Protein AF-A0A2D4MWW0-F1 (afdb_monomer_lite)

Secondary structure (DSSP, 8-state):
---EEEE--EETTTTEEPPPEEEE--S-----------GGGGT-SS--HHHHHHHHHHHHHHHHHSTTPPPEETTEE-S--HHHHHHHHHHTT-B-TTSPBPPPEEEEEETTEEEEEEE-SSS-EEEEEETTEE-TT--HHHHHHHHHHHHHHHHHHHHH-TTSPPPPHHHHHTTEEEEEEE--SS-----

pLDDT: mean 95.28, std 5.07, range [57.22, 98.75]

Organism: NCBI:txid129469

Radius of gyration: 22.31 Å; chains: 1; bounding box: 52×34×71 Å

Structure (mmCIF, N/CA/C/O backbone):
data_AF-A0A2D4MWW0-F1
#
_entry.id   AF-A0A2D4MWW0-F1
#
loop_
_atom_site.group_PDB
_atom_site.id
_atom_site.type_symbol
_atom_site.label_atom_id
_atom_site.label_alt_id
_atom_site.label_comp_id
_atom_site.label_asym_id
_atom_site.label_entity_id
_atom_site.label_seq_id
_atom_site.pdbx_PDB_ins_code
_atom_site.Cartn_x
_atom_site.Cartn_y
_atom_site.Cartn_z
_atom_site.occupancy
_atom_site.B_iso_or_equiv
_atom_site.auth_seq_id
_atom_site.auth_comp_id
_atom_site.auth_asym_id
_atom_site.auth_atom_id
_atom_site.pdbx_PDB_model_num
ATOM 1 N N . GLU A 1 1 ? 0.738 8.470 -35.376 1.00 57.22 1 GLU A N 1
ATOM 2 C CA . GLU A 1 1 ? 1.285 7.873 -34.140 1.00 57.22 1 GLU A CA 1
ATOM 3 C C . GLU A 1 1 ? 2.667 7.316 -34.413 1.00 57.22 1 GLU A C 1
ATOM 5 O O . GLU A 1 1 ? 2.901 6.780 -35.494 1.00 57.22 1 GLU A O 1
ATOM 10 N N . TYR A 1 2 ? 3.601 7.503 -33.486 1.00 69.38 2 TYR A N 1
ATOM 11 C CA . TYR A 1 2 ? 4.973 7.046 -33.660 1.00 69.38 2 TYR A CA 1
ATOM 12 C C . TYR A 1 2 ? 5.006 5.526 -33.466 1.00 69.38 2 TYR A C 1
ATOM 14 O O . TYR A 1 2 ? 5.065 5.052 -32.341 1.00 69.38 2 TYR A O 1
ATOM 22 N N . LYS A 1 3 ? 4.955 4.769 -34.571 1.00 88.06 3 LYS A N 1
ATOM 23 C CA . LYS A 1 3 ? 5.068 3.297 -34.622 1.00 88.06 3 LYS A CA 1
ATOM 24 C C . LYS A 1 3 ? 6.477 2.813 -34.263 1.00 88.06 3 LYS A C 1
ATOM 26 O O . LYS A 1 3 ? 7.134 2.141 -35.049 1.00 88.06 3 LYS A O 1
ATOM 31 N N . HIS A 1 4 ? 6.994 3.230 -33.115 1.00 94.94 4 HIS A N 1
ATOM 32 C CA . HIS A 1 4 ? 8.360 2.959 -32.705 1.00 94.94 4 HIS A CA 1
ATOM 33 C C . HIS A 1 4 ? 8.405 2.452 -31.268 1.00 94.94 4 HIS A C 1
ATOM 35 O O . HIS A 1 4 ? 7.747 2.982 -30.382 1.00 94.94 4 HIS A O 1
ATOM 41 N N . SER A 1 5 ? 9.245 1.450 -31.035 1.00 96.12 5 SER A N 1
ATOM 42 C CA . SER A 1 5 ? 9.650 1.002 -29.708 1.00 96.12 5 SER A CA 1
ATOM 43 C C . SER A 1 5 ? 11.007 1.597 -29.353 1.00 96.12 5 SER A C 1
ATOM 45 O O . SER A 1 5 ? 11.871 1.772 -30.217 1.00 96.12 5 SER A O 1
ATOM 47 N N . PHE A 1 6 ? 11.199 1.875 -28.068 1.00 97.44 6 PHE A N 1
ATOM 48 C CA . PHE A 1 6 ? 12.449 2.361 -27.501 1.00 97.44 6 PHE A CA 1
ATOM 49 C C . PHE A 1 6 ? 13.005 1.343 -26.506 1.00 97.44 6 PHE A C 1
ATOM 51 O O . PHE A 1 6 ? 12.282 0.822 -25.656 1.00 97.44 6 PHE A O 1
ATOM 58 N N . LYS A 1 7 ? 14.311 1.079 -26.578 1.00 97.94 7 LYS A N 1
ATOM 59 C CA . LYS A 1 7 ? 15.027 0.282 -25.581 1.00 97.94 7 LYS A CA 1
ATOM 60 C C . LYS A 1 7 ? 16.403 0.868 -25.310 1.00 97.94 7 LYS A C 1
ATOM 62 O O . LYS A 1 7 ? 17.205 1.012 -26.228 1.00 97.94 7 LYS A O 1
ATOM 67 N N . GLN A 1 8 ? 16.706 1.094 -24.040 1.00 98.19 8 GLN A N 1
ATOM 68 C CA . GLN A 1 8 ? 18.023 1.520 -23.583 1.00 98.19 8 GLN A CA 1
ATOM 69 C C . GLN A 1 8 ? 18.378 0.791 -22.285 1.00 98.19 8 GLN A C 1
ATOM 71 O O . GLN A 1 8 ? 17.502 0.462 -21.486 1.00 98.19 8 GLN A O 1
ATOM 76 N N . THR A 1 9 ? 19.664 0.498 -22.108 1.00 98.31 9 THR A N 1
ATOM 77 C CA . THR A 1 9 ? 20.197 -0.206 -20.936 1.00 98.31 9 THR A CA 1
ATOM 78 C C . THR A 1 9 ? 21.219 0.671 -20.225 1.00 98.31 9 THR A C 1
ATOM 80 O O . THR A 1 9 ? 22.142 1.176 -20.870 1.00 98.31 9 THR A O 1
ATOM 83 N N . TRP A 1 10 ? 21.090 0.772 -18.900 1.00 98.38 10 TRP A N 1
ATOM 84 C CA . TRP A 1 10 ? 22.053 1.413 -18.003 1.00 98.38 10 TRP A CA 1
ATOM 85 C C . TRP A 1 10 ? 22.797 0.372 -17.169 1.00 98.38 10 TRP A C 1
ATOM 87 O O . TRP A 1 10 ? 22.251 -0.677 -16.826 1.00 98.38 10 TRP A O 1
ATOM 97 N N . MET A 1 11 ? 24.055 0.664 -16.845 1.00 98.00 11 MET A N 1
ATOM 98 C CA . MET A 1 11 ? 24.967 -0.225 -16.123 1.00 98.00 11 MET A CA 1
ATOM 99 C C . MET A 1 11 ? 25.797 0.573 -15.110 1.00 98.00 11 MET A C 1
ATOM 101 O O . MET A 1 11 ? 25.892 1.798 -15.199 1.00 98.00 11 MET A O 1
ATOM 105 N N . ASN A 1 12 ? 26.418 -0.130 -14.158 1.00 96.75 12 ASN A N 1
ATOM 106 C CA . ASN A 1 12 ? 27.307 0.436 -13.135 1.00 96.75 12 ASN A CA 1
ATOM 107 C C . ASN A 1 12 ? 26.667 1.612 -12.385 1.00 96.75 12 ASN A C 1
ATOM 109 O O . ASN A 1 12 ? 27.142 2.740 -12.471 1.00 96.75 12 ASN A O 1
ATOM 113 N N . ASN A 1 13 ? 25.551 1.347 -11.698 1.00 97.31 13 ASN A N 1
ATOM 114 C CA . ASN A 1 13 ? 24.822 2.348 -10.909 1.00 97.31 13 ASN A CA 1
ATOM 115 C C . ASN A 1 13 ? 24.479 3.611 -11.731 1.00 97.31 13 ASN A C 1
ATOM 117 O O . ASN A 1 13 ? 24.638 4.732 -11.261 1.00 97.31 13 ASN A O 1
ATOM 121 N N . MET A 1 14 ? 24.022 3.409 -12.975 1.00 96.88 14 MET A N 1
ATOM 122 C CA . MET A 1 14 ? 23.634 4.461 -13.927 1.00 96.88 14 MET A CA 1
ATOM 123 C C . MET A 1 14 ? 24.792 5.311 -14.489 1.00 96.88 14 MET A C 1
ATOM 125 O O . MET A 1 14 ? 24.540 6.250 -15.236 1.00 96.88 14 MET A O 1
ATOM 129 N N . MET A 1 15 ? 26.055 4.965 -14.205 1.00 97.31 15 MET A N 1
ATOM 130 C CA . MET A 1 15 ? 27.225 5.688 -14.731 1.00 97.31 15 MET A CA 1
ATOM 131 C C . MET A 1 15 ? 27.533 5.375 -16.199 1.00 97.31 15 MET A C 1
ATOM 133 O O . MET A 1 15 ? 28.229 6.139 -16.861 1.00 97.31 15 MET A O 1
ATOM 137 N N . LYS A 1 16 ? 27.061 4.233 -16.712 1.00 97.12 16 LYS A N 1
ATOM 138 C CA . LYS A 1 16 ? 27.233 3.843 -18.115 1.00 97.12 16 LYS A CA 1
ATOM 139 C C . LYS A 1 16 ? 25.876 3.625 -18.760 1.00 97.12 16 LYS A C 1
ATOM 141 O O . LYS A 1 16 ? 24.991 3.021 -18.155 1.00 97.12 16 LYS A O 1
ATOM 146 N N . THR A 1 17 ? 25.744 4.068 -20.002 1.00 97.56 17 THR A N 1
ATOM 147 C CA . THR A 1 17 ? 24.554 3.852 -20.822 1.00 97.56 17 THR A CA 1
ATOM 148 C C . THR A 1 17 ? 24.940 3.261 -22.171 1.00 97.56 17 THR A C 1
ATOM 150 O O . THR A 1 17 ? 26.055 3.456 -22.650 1.00 97.56 17 THR A O 1
ATOM 153 N N . SER A 1 18 ? 24.018 2.507 -22.754 1.00 97.00 18 SER A N 1
ATOM 154 C CA . SER A 1 18 ? 24.092 2.055 -24.144 1.00 97.00 18 SER A CA 1
ATOM 155 C C . SER A 1 18 ? 23.404 3.058 -25.064 1.00 97.00 18 SER A C 1
ATOM 157 O O . SER A 1 18 ? 22.559 3.840 -24.617 1.00 97.00 18 SER A O 1
ATOM 159 N N . ASP A 1 19 ? 23.718 3.003 -26.355 1.00 97.81 19 ASP A N 1
ATOM 160 C CA . ASP A 1 19 ? 22.976 3.774 -27.347 1.00 97.81 19 ASP A CA 1
ATOM 161 C C . ASP A 1 19 ? 21.503 3.331 -27.386 1.00 97.81 19 ASP A C 1
ATOM 163 O O . ASP A 1 19 ? 21.208 2.127 -27.302 1.00 97.81 19 ASP A O 1
ATOM 167 N N . PRO A 1 20 ? 20.558 4.280 -27.505 1.00 97.06 20 PRO A N 1
ATOM 168 C CA . PRO A 1 20 ? 19.143 3.963 -27.576 1.00 97.06 20 PRO A CA 1
ATOM 169 C C . PRO A 1 20 ? 18.835 3.162 -28.845 1.00 97.06 20 PRO A C 1
ATOM 171 O O . PRO A 1 20 ? 19.201 3.538 -29.958 1.00 97.06 20 PRO A O 1
ATOM 174 N N . LYS A 1 21 ? 18.115 2.052 -28.686 1.00 96.62 21 LYS A N 1
ATOM 175 C CA . LYS A 1 21 ? 17.632 1.228 -29.797 1.00 96.62 21 LYS A CA 1
ATOM 176 C C . LYS A 1 21 ? 16.195 1.614 -30.103 1.00 96.62 21 LYS A C 1
ATOM 178 O O . LYS A 1 21 ? 15.296 1.277 -29.335 1.00 96.62 21 LYS A O 1
ATOM 183 N N . ILE A 1 22 ? 16.001 2.290 -31.228 1.00 97.06 22 ILE A N 1
ATOM 184 C CA . ILE A 1 22 ? 14.685 2.656 -31.752 1.00 97.06 22 ILE A CA 1
ATOM 185 C C . ILE A 1 22 ? 14.361 1.716 -32.915 1.00 97.06 22 ILE A C 1
ATOM 187 O O . ILE A 1 22 ? 15.183 1.535 -33.812 1.00 97.06 22 ILE A O 1
ATOM 191 N N . LYS A 1 23 ? 13.192 1.074 -32.886 1.00 96.06 23 LYS A N 1
ATOM 192 C CA . LYS A 1 23 ? 12.749 0.135 -33.932 1.00 96.06 23 LYS A CA 1
ATOM 193 C C . LYS A 1 23 ? 11.287 0.351 -34.265 1.00 96.06 23 LYS A C 1
ATOM 195 O O . LYS A 1 23 ? 10.530 0.695 -33.366 1.00 96.06 23 LYS A O 1
ATOM 200 N N . HIS A 1 24 ? 10.888 0.064 -35.502 1.00 96.25 24 HIS A N 1
ATOM 201 C CA . HIS A 1 24 ? 9.471 -0.008 -35.868 1.00 96.25 24 HIS A CA 1
ATOM 202 C C . HIS A 1 24 ? 8.725 -0.990 -34.954 1.00 96.25 24 HIS A C 1
ATOM 204 O O . HIS A 1 24 ? 9.256 -2.055 -34.629 1.00 96.25 24 HIS A O 1
ATOM 210 N N . PHE A 1 25 ? 7.525 -0.623 -34.521 1.00 96.00 25 PHE A N 1
ATOM 211 C CA . PHE A 1 25 ? 6.682 -1.421 -33.637 1.00 96.00 25 PHE A CA 1
ATOM 212 C C . PHE A 1 25 ? 5.215 -1.274 -34.033 1.00 96.00 25 PHE A C 1
ATOM 214 O O . PHE A 1 25 ? 4.715 -0.163 -34.200 1.00 96.00 25 PHE A O 1
ATOM 221 N N . GLU A 1 26 ? 4.543 -2.413 -34.171 1.00 92.00 26 GLU A N 1
ATOM 222 C CA . GLU A 1 26 ? 3.106 -2.512 -34.405 1.00 92.00 26 GLU A CA 1
ATOM 223 C C . GLU A 1 26 ? 2.540 -3.461 -33.349 1.00 92.00 26 GLU A C 1
ATOM 225 O O . GLU A 1 26 ? 2.858 -4.650 -33.335 1.00 92.00 26 GLU A O 1
ATOM 230 N N . GLY A 1 27 ? 1.772 -2.910 -32.416 1.00 92.69 27 GLY A N 1
ATOM 231 C CA . GLY A 1 27 ? 1.226 -3.609 -31.259 1.00 92.69 27 GLY A CA 1
ATOM 232 C C . GLY A 1 27 ? 0.696 -2.613 -30.233 1.00 92.69 27 GLY A C 1
ATOM 233 O O . GLY A 1 27 ? 0.730 -1.406 -30.471 1.00 92.69 27 GLY A O 1
ATOM 234 N N . ASP A 1 28 ? 0.221 -3.124 -29.101 1.00 94.50 28 ASP A N 1
ATOM 235 C CA . ASP A 1 28 ? -0.273 -2.287 -28.008 1.00 94.50 28 ASP A CA 1
ATOM 236 C C . ASP A 1 28 ? 0.879 -1.576 -27.284 1.00 94.50 28 ASP A C 1
ATOM 238 O O . ASP A 1 28 ? 1.947 -2.158 -27.060 1.00 94.50 28 ASP A O 1
ATOM 242 N N . ASP A 1 29 ? 0.643 -0.330 -26.873 1.00 95.12 29 ASP A N 1
ATOM 243 C CA . ASP A 1 29 ? 1.610 0.465 -26.119 1.00 95.12 29 ASP A CA 1
ATOM 244 C C . ASP A 1 29 ? 1.929 -0.177 -24.763 1.00 95.12 29 ASP A C 1
ATOM 246 O O . ASP A 1 29 ? 1.044 -0.577 -24.000 1.00 95.12 29 ASP A O 1
ATOM 250 N N . TYR A 1 30 ? 3.215 -0.231 -24.415 1.00 96.12 30 TYR A N 1
ATOM 251 C CA . TYR A 1 30 ? 3.655 -0.723 -23.116 1.00 96.12 30 TYR A CA 1
ATOM 252 C C . TYR A 1 30 ? 4.955 -0.063 -22.659 1.00 96.12 30 TYR A C 1
ATOM 254 O O . TYR A 1 30 ? 5.760 0.432 -23.443 1.00 96.12 30 TYR A O 1
ATOM 262 N N . THR A 1 31 ? 5.191 -0.121 -21.350 1.00 97.62 31 THR A N 1
ATOM 263 C CA . THR A 1 31 ? 6.495 0.160 -20.745 1.00 97.62 31 THR A CA 1
ATOM 264 C C . THR A 1 31 ? 6.942 -1.069 -19.971 1.00 97.62 31 THR A C 1
ATOM 266 O O . THR A 1 31 ? 6.192 -1.605 -19.158 1.00 97.62 31 THR A O 1
ATOM 269 N N . CYS A 1 32 ? 8.174 -1.519 -20.204 1.00 97.69 32 CYS A N 1
ATOM 270 C CA . CYS A 1 32 ? 8.772 -2.620 -19.457 1.00 97.69 32 CYS A CA 1
ATOM 271 C C . CYS A 1 32 ? 10.101 -2.172 -18.852 1.00 97.69 32 CYS A C 1
ATOM 273 O O . CYS A 1 32 ? 11.016 -1.771 -19.570 1.00 97.69 32 CYS A O 1
ATOM 275 N N . VAL A 1 33 ? 10.211 -2.283 -17.529 1.00 98.19 33 VAL A N 1
ATOM 276 C CA . VAL A 1 33 ? 11.447 -2.015 -16.793 1.00 98.19 33 VAL A CA 1
ATOM 277 C C . VAL A 1 33 ? 11.994 -3.340 -16.282 1.00 98.19 33 VAL A C 1
ATOM 279 O O . VAL A 1 33 ? 11.325 -4.058 -15.546 1.00 98.19 33 VAL A O 1
ATOM 282 N N . THR A 1 34 ? 13.224 -3.664 -16.673 1.00 98.06 34 THR A N 1
ATOM 283 C CA . THR A 1 34 ? 13.981 -4.803 -16.140 1.00 98.06 34 THR A CA 1
ATOM 284 C C . THR A 1 34 ? 15.250 -4.267 -15.504 1.00 98.06 34 THR A C 1
ATOM 286 O O . THR A 1 34 ? 15.997 -3.533 -16.148 1.00 98.06 34 THR A O 1
ATOM 289 N N . PHE A 1 35 ? 15.505 -4.637 -14.255 1.00 98.00 35 PHE A N 1
ATOM 290 C CA . PHE A 1 35 ? 16.711 -4.239 -13.541 1.00 98.00 35 PHE A CA 1
ATOM 291 C C . PHE A 1 35 ? 17.273 -5.419 -12.752 1.00 98.00 35 PHE A C 1
ATOM 293 O O . PHE A 1 35 ? 16.552 -6.351 -12.398 1.00 98.00 35 PHE A O 1
ATOM 300 N N . GLN A 1 36 ? 18.573 -5.361 -12.479 1.00 97.94 36 GLN A N 1
ATOM 301 C CA . GLN A 1 36 ? 19.257 -6.276 -11.575 1.00 97.94 36 GLN A CA 1
ATOM 302 C C . GLN A 1 36 ? 19.792 -5.434 -10.414 1.00 97.94 36 GLN A C 1
ATOM 304 O O . GLN A 1 36 ? 20.615 -4.548 -10.658 1.00 97.94 36 GLN A O 1
ATOM 309 N N . PRO A 1 37 ? 19.290 -5.619 -9.180 1.00 97.44 37 PRO A N 1
ATOM 310 C CA . PRO A 1 37 ? 19.759 -4.838 -8.046 1.00 97.44 37 PRO A CA 1
ATOM 311 C C . PRO A 1 37 ? 21.235 -5.138 -7.777 1.00 97.44 37 PRO A C 1
ATOM 313 O O . PRO A 1 37 ? 21.662 -6.291 -7.801 1.00 97.44 37 PRO A O 1
ATOM 316 N N . ASP A 1 38 ? 22.009 -4.097 -7.480 1.00 97.75 38 ASP A N 1
ATOM 317 C CA . ASP A 1 38 ? 23.393 -4.240 -7.035 1.00 97.75 38 ASP A CA 1
ATOM 318 C C . ASP A 1 38 ? 23.411 -4.711 -5.574 1.00 97.75 38 ASP A C 1
ATOM 320 O O . ASP A 1 38 ? 23.465 -3.914 -4.635 1.00 97.75 38 ASP A O 1
ATOM 324 N N . LEU A 1 39 ? 23.305 -6.029 -5.386 1.00 97.75 39 LEU A N 1
ATOM 325 C CA . LEU A 1 39 ? 23.189 -6.659 -4.068 1.00 97.75 39 LEU A CA 1
ATOM 326 C C . LEU A 1 39 ? 24.393 -6.371 -3.162 1.00 97.75 39 LEU A C 1
ATOM 328 O O . LEU A 1 39 ? 24.242 -6.320 -1.940 1.00 97.75 39 LEU A O 1
ATOM 332 N N . THR A 1 40 ? 25.562 -6.083 -3.742 1.00 97.94 40 THR A N 1
ATOM 333 C CA . THR A 1 40 ? 26.769 -5.748 -2.975 1.00 97.94 40 THR A CA 1
ATOM 334 C C . THR A 1 40 ? 26.599 -4.455 -2.175 1.00 97.94 40 THR A C 1
ATOM 336 O O . THR A 1 40 ? 27.048 -4.379 -1.031 1.00 97.94 40 THR A O 1
ATOM 339 N N . LYS A 1 41 ? 25.860 -3.465 -2.705 1.00 97.81 41 LYS A N 1
ATOM 340 C CA . LYS A 1 41 ? 25.529 -2.216 -1.986 1.00 97.81 41 LYS A CA 1
ATOM 341 C C . LYS A 1 41 ? 24.647 -2.461 -0.767 1.00 97.81 41 LYS A C 1
ATOM 343 O O . LYS A 1 41 ? 24.721 -1.710 0.201 1.00 97.81 41 LYS A O 1
ATOM 348 N N . PHE A 1 42 ? 23.846 -3.521 -0.808 1.00 97.81 42 PHE A N 1
ATOM 349 C CA . PHE A 1 42 ? 22.960 -3.930 0.277 1.00 97.81 42 PHE A CA 1
ATOM 350 C C . PHE A 1 42 ? 23.581 -4.996 1.184 1.00 97.81 42 PHE A C 1
ATOM 352 O O . PHE A 1 42 ? 22.932 -5.426 2.131 1.00 97.81 42 PHE A O 1
ATOM 359 N N . LYS A 1 43 ? 24.838 -5.399 0.929 1.00 98.06 43 LYS A N 1
ATOM 360 C CA . LYS A 1 43 ? 25.531 -6.481 1.647 1.00 98.06 43 LYS A CA 1
ATOM 361 C C . LYS A 1 43 ? 24.751 -7.805 1.589 1.00 98.06 43 LYS A C 1
ATOM 363 O O . LYS A 1 43 ? 24.674 -8.532 2.575 1.00 98.06 43 LYS A O 1
ATOM 368 N N . MET A 1 44 ? 24.160 -8.095 0.431 1.00 97.75 44 MET A N 1
ATOM 369 C CA . MET A 1 44 ? 23.371 -9.298 0.162 1.00 97.75 44 MET A CA 1
ATOM 370 C C . MET A 1 44 ? 24.043 -10.146 -0.920 1.00 97.75 44 MET A C 1
ATOM 372 O O . MET A 1 44 ? 24.671 -9.619 -1.836 1.00 97.75 44 MET A O 1
ATOM 376 N N . GLU A 1 45 ? 23.855 -11.462 -0.852 1.00 97.12 45 GLU A N 1
ATOM 377 C CA . GLU A 1 45 ? 24.326 -12.395 -1.889 1.00 97.12 45 GLU A CA 1
ATOM 378 C C . GLU A 1 45 ? 23.224 -12.756 -2.892 1.00 97.12 45 GLU A C 1
ATOM 380 O O . GLU A 1 45 ? 23.487 -13.023 -4.062 1.00 97.12 45 GLU A O 1
ATOM 385 N N . LYS A 1 46 ? 21.970 -12.767 -2.434 1.00 97.75 46 LYS A N 1
ATOM 386 C CA . LYS A 1 46 ? 20.790 -13.136 -3.220 1.00 97.75 46 LYS A CA 1
ATOM 387 C C . LYS A 1 46 ? 19.548 -12.435 -2.688 1.00 97.75 46 LYS A C 1
ATOM 389 O O . LYS A 1 46 ? 19.538 -11.944 -1.563 1.00 97.75 46 LYS A O 1
ATOM 394 N N . LEU A 1 47 ? 18.482 -12.448 -3.481 1.00 97.88 47 LEU A N 1
ATOM 395 C CA . LEU A 1 47 ? 17.146 -12.109 -3.001 1.00 97.88 47 LEU A CA 1
ATOM 396 C C . LEU A 1 47 ? 16.604 -13.297 -2.200 1.00 97.88 47 LEU A C 1
ATOM 398 O O . LEU A 1 47 ? 16.185 -14.304 -2.772 1.00 97.88 47 LEU A O 1
ATOM 402 N N . ASP A 1 48 ? 16.697 -13.211 -0.877 1.00 97.69 48 ASP A N 1
ATOM 403 C CA . ASP A 1 48 ? 16.188 -14.234 0.032 1.00 97.69 48 ASP A CA 1
ATOM 404 C C . ASP A 1 48 ? 14.651 -14.236 0.130 1.00 97.69 48 ASP A C 1
ATOM 406 O O . ASP A 1 48 ? 13.937 -13.473 -0.527 1.00 97.69 48 ASP A O 1
ATOM 410 N N . LYS A 1 49 ? 14.124 -15.146 0.952 1.00 98.00 49 LYS A N 1
ATOM 411 C CA . LYS A 1 49 ? 12.683 -15.331 1.123 1.00 98.00 49 LYS A CA 1
ATOM 412 C C . LYS A 1 49 ? 11.993 -14.077 1.670 1.00 98.00 49 LYS A C 1
ATOM 414 O O . LYS A 1 49 ? 10.857 -13.817 1.278 1.00 98.00 49 LYS A O 1
ATOM 419 N N . ASP A 1 50 ? 12.652 -13.311 2.532 1.00 97.25 50 ASP A N 1
ATOM 420 C CA . ASP A 1 50 ? 12.031 -12.197 3.246 1.00 97.25 50 ASP A CA 1
ATOM 421 C C . ASP A 1 50 ? 11.858 -10.990 2.323 1.00 97.25 50 ASP A C 1
ATOM 423 O O . ASP A 1 50 ? 10.760 -10.428 2.234 1.00 97.25 50 ASP A O 1
ATOM 427 N N . ILE A 1 51 ? 12.890 -10.641 1.545 1.00 97.44 51 ILE A N 1
ATOM 428 C CA . ILE A 1 51 ? 12.770 -9.557 0.561 1.00 97.44 51 ILE A CA 1
ATOM 429 C C . ILE A 1 51 ? 11.791 -9.920 -0.560 1.00 97.44 51 ILE A C 1
ATOM 431 O O . ILE A 1 51 ? 10.982 -9.085 -0.976 1.00 97.44 51 ILE A O 1
ATOM 435 N N . VAL A 1 52 ? 11.794 -11.180 -1.009 1.00 97.94 52 VAL A N 1
ATOM 436 C CA . VAL A 1 52 ? 10.840 -11.663 -2.016 1.00 97.94 52 VAL A CA 1
ATOM 437 C C . VAL A 1 52 ? 9.414 -11.626 -1.470 1.00 97.94 52 VAL A C 1
ATOM 439 O O . VAL A 1 52 ? 8.502 -11.220 -2.193 1.00 97.94 52 VAL A O 1
ATOM 442 N N . ALA A 1 53 ? 9.197 -11.980 -0.200 1.00 97.75 53 ALA A N 1
ATOM 443 C CA . ALA A 1 53 ? 7.891 -11.875 0.444 1.00 97.75 53 ALA A CA 1
ATOM 444 C C . ALA A 1 53 ? 7.420 -10.416 0.538 1.00 97.75 53 ALA A C 1
ATOM 446 O O . ALA A 1 53 ? 6.254 -10.129 0.259 1.00 97.75 53 ALA A O 1
ATOM 447 N N . LEU A 1 54 ? 8.322 -9.482 0.856 1.00 96.81 54 LEU A N 1
ATOM 448 C CA . LEU A 1 54 ? 8.010 -8.054 0.914 1.00 96.81 54 LEU A CA 1
ATOM 449 C C . LEU A 1 54 ? 7.621 -7.494 -0.464 1.00 96.81 54 LEU A C 1
ATOM 451 O O . LEU A 1 54 ? 6.602 -6.811 -0.584 1.00 96.81 54 LEU A O 1
ATOM 455 N N . MET A 1 55 ? 8.386 -7.821 -1.511 1.00 97.75 55 MET A N 1
ATOM 456 C CA . MET A 1 55 ? 8.078 -7.441 -2.897 1.00 97.75 55 MET A CA 1
ATOM 457 C C . MET A 1 55 ? 6.777 -8.085 -3.390 1.00 97.75 55 MET A C 1
ATOM 459 O O . MET A 1 55 ? 5.964 -7.430 -4.041 1.00 97.75 55 MET A O 1
ATOM 463 N N . THR A 1 56 ? 6.545 -9.350 -3.029 1.00 97.94 56 THR A N 1
ATOM 464 C CA . THR A 1 56 ? 5.306 -10.074 -3.341 1.00 97.94 56 THR A CA 1
ATOM 465 C C . THR A 1 56 ? 4.110 -9.381 -2.707 1.00 97.94 56 THR A C 1
ATOM 467 O O . THR A 1 56 ? 3.165 -9.043 -3.414 1.00 97.94 56 THR A O 1
ATOM 470 N N . ARG A 1 57 ? 4.163 -9.090 -1.399 1.00 97.31 57 ARG A N 1
ATOM 471 C CA . ARG A 1 57 ? 3.116 -8.324 -0.709 1.00 97.31 57 ARG A CA 1
ATOM 472 C C . ARG A 1 57 ? 2.892 -6.980 -1.394 1.00 97.31 57 ARG A C 1
ATOM 474 O O . ARG A 1 57 ? 1.753 -6.617 -1.647 1.00 97.31 57 ARG A O 1
ATOM 481 N N . ARG A 1 58 ? 3.961 -6.285 -1.792 1.00 97.75 58 ARG A N 1
ATOM 482 C CA . ARG A 1 58 ? 3.841 -4.998 -2.484 1.00 97.75 58 ARG A CA 1
ATOM 483 C C . ARG A 1 58 ? 3.101 -5.093 -3.826 1.00 97.75 58 ARG A C 1
ATOM 485 O O . ARG A 1 58 ? 2.385 -4.161 -4.182 1.00 97.75 58 ARG A O 1
ATOM 492 N N . ALA A 1 59 ? 3.213 -6.206 -4.550 1.00 97.94 59 ALA A N 1
ATOM 493 C CA . ALA A 1 59 ? 2.402 -6.445 -5.745 1.00 97.94 59 ALA A CA 1
ATOM 494 C C . ALA A 1 59 ? 0.905 -6.614 -5.405 1.00 97.94 59 ALA A C 1
ATOM 496 O O . ALA A 1 59 ? 0.052 -6.088 -6.120 1.00 97.94 59 ALA A O 1
ATOM 497 N N . TYR A 1 60 ? 0.580 -7.283 -4.292 1.00 98.06 60 TYR A N 1
ATOM 498 C CA . TYR A 1 60 ? -0.795 -7.362 -3.778 1.00 98.06 60 TYR A CA 1
ATOM 499 C C . TYR A 1 60 ? -1.327 -5.996 -3.334 1.00 98.06 60 TYR A C 1
ATOM 501 O O . TYR A 1 60 ? -2.476 -5.678 -3.634 1.00 98.06 60 TYR A O 1
ATOM 509 N N . ASP A 1 61 ? -0.493 -5.172 -2.693 1.00 97.69 61 ASP A N 1
ATOM 510 C CA . ASP A 1 61 ? -0.848 -3.800 -2.324 1.00 97.69 61 ASP A CA 1
ATOM 511 C C . ASP A 1 61 ? -1.291 -3.001 -3.560 1.00 97.69 61 ASP A C 1
ATOM 513 O O . ASP A 1 61 ? -2.324 -2.340 -3.531 1.00 97.69 61 ASP A O 1
ATOM 517 N N . LEU A 1 62 ? -0.543 -3.088 -4.670 1.00 97.38 62 LEU A N 1
ATOM 518 C CA . LEU A 1 62 ? -0.910 -2.425 -5.928 1.00 97.38 62 LEU A CA 1
ATOM 519 C C . LEU A 1 62 ? -2.212 -2.983 -6.513 1.00 97.38 62 LEU A C 1
ATOM 521 O O . LEU A 1 62 ? -3.039 -2.216 -6.994 1.00 97.38 62 LEU A O 1
ATOM 525 N N . ALA A 1 63 ? -2.431 -4.297 -6.429 1.00 97.38 63 ALA A N 1
ATOM 526 C CA . ALA A 1 63 ? -3.669 -4.920 -6.898 1.00 97.38 63 ALA A CA 1
ATOM 527 C C . ALA A 1 63 ? -4.908 -4.462 -6.102 1.00 97.38 63 ALA A C 1
ATOM 529 O O . ALA A 1 63 ? -6.012 -4.426 -6.644 1.00 97.38 63 ALA A O 1
ATOM 530 N N . GLY A 1 64 ? -4.730 -4.124 -4.821 1.00 96.50 64 GLY A N 1
ATOM 531 C CA . GLY A 1 64 ? -5.786 -3.600 -3.955 1.00 96.50 64 GLY A CA 1
ATOM 532 C C . GLY A 1 64 ? -5.987 -2.089 -4.069 1.00 96.50 64 GLY A C 1
ATOM 533 O O . GLY A 1 64 ? -7.127 -1.626 -4.082 1.00 96.50 64 GLY A O 1
ATOM 534 N N . ALA A 1 65 ? -4.897 -1.323 -4.144 1.00 95.44 65 ALA A N 1
ATOM 535 C CA . ALA A 1 65 ? -4.926 0.138 -4.110 1.00 95.44 65 ALA A CA 1
ATOM 536 C C . ALA A 1 65 ? -5.228 0.772 -5.479 1.00 95.44 65 ALA A C 1
ATOM 538 O O . ALA A 1 65 ? -5.897 1.806 -5.545 1.00 95.44 65 ALA A O 1
ATOM 539 N N . CYS A 1 66 ? -4.775 0.162 -6.581 1.00 94.62 66 CYS A N 1
ATOM 540 C CA . CYS A 1 66 ? -4.983 0.692 -7.927 1.00 94.62 66 CYS A CA 1
ATOM 541 C C . CYS A 1 66 ? -6.329 0.228 -8.507 1.00 94.62 66 CYS A C 1
ATOM 543 O O . CYS A 1 66 ? -6.497 -0.920 -8.923 1.00 94.62 66 CYS A O 1
ATOM 545 N N . LYS A 1 67 ? -7.299 1.142 -8.592 1.00 89.44 67 LYS A N 1
ATOM 546 C CA . LYS A 1 67 ? -8.619 0.853 -9.167 1.00 89.44 67 LYS A CA 1
ATOM 547 C C . LYS A 1 67 ? -8.505 0.517 -10.662 1.00 89.44 67 LYS A C 1
ATOM 549 O O . LYS A 1 67 ? -7.901 1.260 -11.425 1.00 89.44 67 LYS A O 1
ATOM 554 N N . GLY A 1 68 ? -9.108 -0.599 -11.078 1.00 88.69 68 GLY A N 1
ATOM 555 C CA . GLY A 1 68 ? -9.171 -1.018 -12.487 1.00 88.69 68 GLY A CA 1
ATOM 556 C C . GLY A 1 68 ? -7.902 -1.679 -13.043 1.00 88.69 68 GLY A C 1
ATOM 557 O O . GLY A 1 68 ? -7.896 -2.081 -14.205 1.00 88.69 68 GLY A O 1
ATOM 558 N N . VAL A 1 69 ? -6.849 -1.848 -12.237 1.00 93.94 69 VAL A N 1
ATOM 559 C CA . VAL A 1 69 ? -5.576 -2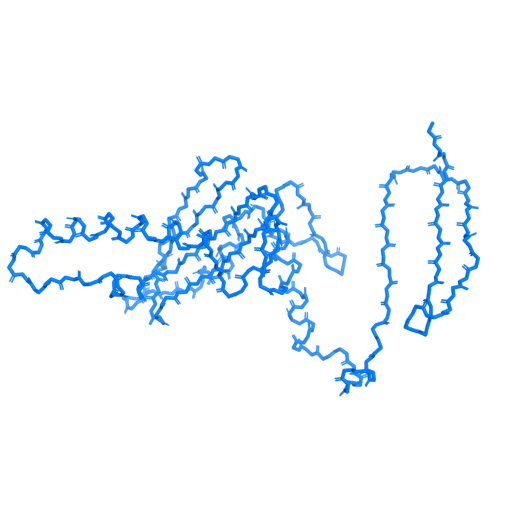.431 -12.685 1.00 93.94 69 VAL A CA 1
ATOM 560 C C . VAL A 1 69 ? -5.519 -3.923 -12.358 1.00 93.94 69 VAL A C 1
ATOM 562 O O . VAL A 1 69 ? -5.704 -4.338 -11.217 1.00 93.94 69 VAL A O 1
ATOM 565 N N . LYS A 1 70 ? -5.230 -4.755 -13.365 1.00 95.38 70 LYS A N 1
ATOM 566 C CA . LYS A 1 70 ? -4.981 -6.194 -13.182 1.00 95.38 70 LYS A CA 1
ATOM 567 C C . LYS A 1 70 ? -3.491 -6.418 -12.953 1.00 95.38 70 LYS A C 1
ATOM 569 O O . LYS A 1 70 ? -2.691 -6.171 -13.849 1.00 95.38 70 LYS A O 1
ATOM 574 N N . VAL A 1 71 ? -3.126 -6.930 -11.781 1.00 97.06 71 VAL A N 1
ATOM 575 C CA . VAL A 1 71 ? -1.726 -7.215 -11.443 1.00 97.06 71 VAL A CA 1
ATOM 576 C C . VAL A 1 71 ? -1.413 -8.696 -11.642 1.00 97.06 71 VAL A C 1
ATOM 578 O O . VAL A 1 71 ? -2.170 -9.578 -11.224 1.00 97.06 71 VAL A O 1
ATOM 581 N N . MET A 1 72 ? -0.270 -8.964 -12.271 1.00 97.69 72 MET A N 1
ATOM 582 C CA . MET A 1 72 ? 0.302 -10.296 -12.431 1.00 97.69 72 MET A CA 1
ATOM 583 C C . MET A 1 72 ? 1.654 -10.375 -11.729 1.00 97.69 72 MET A C 1
ATOM 585 O O . MET A 1 72 ? 2.472 -9.467 -11.848 1.00 97.69 72 MET A O 1
ATOM 589 N N . LEU A 1 73 ? 1.905 -11.491 -11.050 1.00 97.62 73 LEU A N 1
ATOM 590 C CA . LEU A 1 73 ? 3.189 -11.809 -10.440 1.00 97.62 73 LEU A CA 1
ATOM 591 C C . LEU A 1 73 ? 3.657 -13.168 -10.962 1.00 97.62 73 LEU A C 1
ATOM 593 O O . LEU A 1 73 ? 2.944 -14.162 -10.829 1.00 97.62 73 LEU A O 1
ATOM 597 N N . ASN A 1 74 ? 4.841 -13.211 -11.579 1.00 96.56 74 ASN A N 1
ATOM 598 C CA . ASN A 1 74 ? 5.431 -14.428 -12.157 1.00 96.56 74 ASN A CA 1
ATOM 599 C C . ASN A 1 74 ? 4.454 -15.202 -13.066 1.00 96.56 74 ASN A C 1
ATOM 601 O O . ASN A 1 74 ? 4.291 -16.415 -12.946 1.00 96.56 74 ASN A O 1
ATOM 605 N N . GLY A 1 75 ? 3.747 -14.476 -13.939 1.00 96.12 75 GLY A N 1
ATOM 606 C CA . GLY A 1 75 ? 2.783 -15.047 -14.886 1.00 96.12 75 GLY A CA 1
ATOM 607 C C . GLY A 1 75 ? 1.408 -15.388 -14.299 1.00 96.12 75 GLY A C 1
ATOM 608 O O . GLY A 1 75 ? 0.507 -15.745 -15.052 1.00 96.12 75 GLY A O 1
ATOM 609 N N . LYS A 1 76 ? 1.199 -15.251 -12.983 1.00 97.75 76 LYS A N 1
ATOM 610 C CA . LYS A 1 76 ? -0.083 -15.543 -12.325 1.00 97.75 76 LYS A CA 1
ATOM 611 C C . LYS A 1 76 ? -0.810 -14.257 -11.951 1.00 97.75 76 LYS A C 1
ATOM 613 O O . LYS A 1 76 ? -0.233 -13.373 -11.320 1.00 97.75 76 LYS A O 1
ATOM 618 N N . LYS A 1 77 ? -2.091 -14.156 -12.312 1.00 97.19 77 LYS A N 1
ATOM 619 C CA . LYS A 1 77 ? -2.955 -13.046 -11.888 1.00 97.19 77 LYS A CA 1
ATOM 620 C C . LYS A 1 77 ? -3.180 -13.114 -10.375 1.00 97.19 77 LYS A C 1
ATOM 622 O O . LYS A 1 77 ? -3.532 -14.172 -9.856 1.00 97.19 77 LYS A O 1
ATOM 627 N N . LEU A 1 78 ? -3.020 -11.986 -9.685 1.00 97.62 78 LEU A N 1
ATOM 628 C CA . LEU A 1 78 ? -3.318 -11.907 -8.257 1.00 97.62 78 LEU A CA 1
ATOM 629 C C . LEU A 1 78 ? -4.843 -11.929 -8.026 1.00 97.62 78 LEU A C 1
ATOM 631 O O . LEU A 1 78 ? -5.571 -11.225 -8.735 1.00 97.62 78 LEU A O 1
ATOM 635 N N . PRO A 1 79 ? -5.354 -12.712 -7.056 1.00 95.69 79 PRO A N 1
ATOM 636 C CA . PRO A 1 79 ? -6.787 -12.843 -6.786 1.00 95.69 79 PRO A CA 1
ATOM 637 C C . PRO A 1 79 ? -7.312 -11.671 -5.937 1.00 95.69 79 PRO A C 1
ATOM 639 O O . PRO A 1 79 ? -7.886 -11.873 -4.872 1.00 95.69 79 PRO A O 1
ATOM 642 N N . VAL A 1 80 ? -7.080 -10.440 -6.396 1.00 96.44 80 VAL A N 1
ATOM 643 C CA . VAL A 1 80 ? -7.512 -9.201 -5.737 1.00 96.44 80 VAL A CA 1
ATOM 644 C C . VAL A 1 80 ? -8.342 -8.392 -6.725 1.00 96.44 80 VAL A C 1
ATOM 646 O O . VAL A 1 80 ? -7.880 -8.062 -7.815 1.00 96.44 80 VAL A O 1
ATOM 649 N N . ASN A 1 81 ? -9.577 -8.091 -6.338 1.00 92.94 81 ASN A N 1
ATOM 650 C CA . ASN A 1 81 ? -10.539 -7.297 -7.093 1.00 92.94 81 ASN A CA 1
ATOM 651 C C . ASN A 1 81 ? -10.953 -6.083 -6.247 1.00 92.94 81 ASN A C 1
ATOM 653 O O . ASN A 1 81 ? -11.987 -6.089 -5.579 1.00 92.94 81 ASN A O 1
ATOM 657 N N . GLY A 1 82 ? -10.120 -5.043 -6.262 1.00 92.69 82 GLY A N 1
ATOM 658 C CA . GLY A 1 82 ? -10.359 -3.806 -5.521 1.00 92.69 82 GLY A CA 1
ATOM 659 C C . GLY A 1 82 ? -10.027 -3.892 -4.030 1.00 92.69 82 GLY A C 1
ATOM 660 O O . GLY A 1 82 ? -9.683 -4.952 -3.494 1.00 92.69 82 GLY A O 1
ATOM 661 N N . PHE A 1 83 ? -10.142 -2.746 -3.360 1.00 97.12 83 PHE A N 1
ATOM 662 C CA . PHE A 1 83 ? -9.586 -2.536 -2.026 1.00 97.12 83 PHE A CA 1
ATOM 663 C C . PHE A 1 83 ? -10.199 -3.449 -0.959 1.00 97.12 83 PHE A C 1
ATOM 665 O O . PHE A 1 83 ? -9.467 -4.047 -0.173 1.00 97.12 83 PHE A O 1
ATOM 672 N N . ARG A 1 84 ? -11.522 -3.665 -0.980 1.00 96.31 84 ARG A N 1
ATOM 673 C CA . ARG A 1 84 ? -12.194 -4.543 -0.008 1.00 96.31 84 ARG A CA 1
ATOM 674 C C . ARG A 1 84 ? -11.644 -5.971 -0.007 1.00 96.31 84 ARG A C 1
ATOM 676 O O . ARG A 1 84 ? -11.364 -6.503 1.064 1.00 96.31 84 ARG A O 1
ATOM 683 N N . SER A 1 85 ? -11.451 -6.556 -1.191 1.00 96.44 85 SER A N 1
ATOM 684 C CA . SER A 1 85 ? -10.916 -7.919 -1.334 1.00 96.44 85 SER A CA 1
ATOM 685 C C . SER A 1 85 ? -9.451 -8.028 -0.901 1.00 96.44 85 SER A C 1
ATOM 687 O O . SER A 1 85 ? -9.021 -9.064 -0.404 1.00 96.44 85 SER A O 1
ATOM 689 N N . TYR A 1 86 ? -8.684 -6.943 -1.044 1.00 98.00 86 TYR A N 1
ATOM 690 C CA . TYR A 1 86 ? -7.337 -6.853 -0.495 1.00 98.00 86 TYR A CA 1
ATOM 691 C C . TYR A 1 86 ? -7.372 -6.855 1.039 1.00 98.00 86 TYR A C 1
ATOM 693 O O . TYR A 1 86 ? -6.627 -7.609 1.661 1.00 98.00 86 TYR A O 1
ATOM 701 N N . VAL A 1 87 ? -8.281 -6.088 1.655 1.00 97.88 87 VAL A N 1
ATOM 702 C CA . VAL A 1 87 ? -8.483 -6.092 3.116 1.00 97.88 87 VAL A CA 1
ATOM 703 C C . VAL A 1 87 ? -8.884 -7.483 3.619 1.00 97.88 87 VAL A C 1
ATOM 705 O O . VAL A 1 87 ? -8.413 -7.906 4.674 1.00 97.88 87 VAL A O 1
ATOM 708 N N . ASP A 1 88 ? -9.668 -8.244 2.848 1.00 96.75 88 ASP A N 1
ATOM 709 C CA . ASP A 1 88 ? -10.029 -9.621 3.210 1.00 96.75 88 ASP A CA 1
ATOM 710 C C . ASP A 1 88 ? -8.816 -10.534 3.404 1.00 96.75 88 ASP A C 1
ATOM 712 O O . ASP A 1 88 ? -8.826 -11.377 4.298 1.00 96.75 88 ASP A O 1
ATOM 716 N N . LEU A 1 89 ? -7.726 -10.330 2.656 1.00 96.56 89 LEU A N 1
ATOM 717 C CA . LEU A 1 89 ? -6.497 -11.113 2.828 1.00 96.56 89 LEU A CA 1
ATOM 718 C C . LEU A 1 89 ? -5.872 -10.953 4.220 1.00 96.56 89 LEU A C 1
ATOM 720 O O . LEU A 1 89 ? -5.154 -11.848 4.663 1.00 96.56 89 LEU A O 1
ATOM 724 N N . TYR A 1 90 ? -6.144 -9.843 4.910 1.00 95.81 90 TYR A N 1
ATOM 725 C CA . TYR A 1 90 ? -5.638 -9.577 6.257 1.00 95.81 90 TYR A CA 1
ATOM 726 C C . TYR A 1 90 ? -6.514 -10.152 7.366 1.00 95.81 90 TYR A C 1
ATOM 728 O O . TYR A 1 90 ? -6.004 -10.413 8.458 1.00 95.81 90 T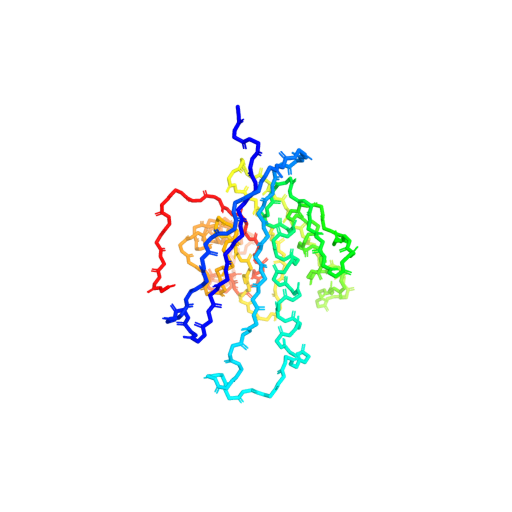YR A O 1
ATOM 736 N N . VAL A 1 91 ? -7.817 -10.292 7.118 1.00 94.88 91 VAL A N 1
ATOM 737 C CA . VAL A 1 91 ? -8.825 -10.513 8.170 1.00 94.88 91 VAL A CA 1
ATOM 738 C C . VAL A 1 91 ? -9.555 -11.850 8.060 1.00 94.88 91 VAL A C 1
ATOM 740 O O . VAL A 1 91 ? -10.071 -12.311 9.068 1.00 94.88 91 VAL A O 1
ATOM 743 N N . LYS A 1 92 ? -9.580 -12.492 6.882 1.00 90.31 92 LYS A N 1
ATOM 744 C CA . LYS A 1 92 ? -10.405 -13.684 6.602 1.00 90.31 92 LYS A CA 1
ATOM 745 C C . LYS A 1 92 ? -10.193 -14.861 7.564 1.00 90.31 92 LYS A C 1
ATOM 747 O O . LYS A 1 92 ? -11.138 -15.589 7.829 1.00 90.31 92 LYS A O 1
ATOM 752 N N . ASP A 1 93 ? -8.980 -15.011 8.095 1.00 90.88 93 ASP A N 1
ATOM 753 C CA . ASP A 1 93 ? -8.596 -16.106 8.997 1.00 90.88 93 ASP A CA 1
ATOM 754 C C . ASP A 1 93 ? -8.388 -15.613 10.440 1.00 90.88 93 ASP A C 1
ATOM 756 O O . ASP A 1 93 ? -7.776 -16.296 11.261 1.00 90.88 93 ASP A O 1
ATOM 760 N N . LYS A 1 94 ? -8.834 -14.388 10.750 1.00 91.88 94 LYS A N 1
ATOM 761 C CA . LYS A 1 94 ? -8.700 -13.791 12.077 1.00 91.88 94 LYS A CA 1
ATOM 762 C C . LYS A 1 94 ? -10.025 -13.836 12.820 1.00 91.88 94 LYS A C 1
ATOM 764 O O . LYS A 1 94 ? -11.069 -13.449 12.291 1.00 91.88 94 LYS A O 1
ATOM 769 N N . LEU A 1 95 ? -9.934 -14.278 14.064 1.00 91.25 95 LEU A N 1
ATOM 770 C CA . LEU A 1 95 ? -11.033 -14.310 15.012 1.00 91.25 95 LEU A CA 1
ATOM 771 C C . LEU A 1 95 ? -10.831 -13.209 16.054 1.00 91.25 95 LEU A C 1
ATOM 773 O O . LEU A 1 95 ? -9.698 -12.774 16.269 1.00 91.25 95 LEU A O 1
ATOM 777 N N . ASP A 1 96 ? -11.924 -12.761 16.657 1.00 87.75 96 ASP A N 1
ATOM 778 C CA . ASP A 1 96 ? -11.896 -11.966 17.877 1.00 87.75 96 ASP A CA 1
ATOM 779 C C . ASP A 1 96 ? -11.666 -12.845 19.121 1.00 87.75 96 ASP A C 1
ATOM 781 O O . ASP A 1 96 ? -11.633 -14.078 19.054 1.00 87.75 96 ASP A O 1
ATOM 785 N N . GLU A 1 97 ? -11.556 -12.196 20.277 1.00 85.50 97 GLU A N 1
ATOM 786 C CA . GLU A 1 97 ? -11.407 -12.808 21.599 1.00 85.50 97 GLU A CA 1
ATOM 787 C C . GLU A 1 97 ? -12.510 -13.818 21.961 1.00 85.50 97 GLU A C 1
ATOM 789 O O . GLU A 1 97 ? -12.305 -14.676 22.819 1.00 85.50 97 GLU A O 1
ATOM 794 N N . THR A 1 98 ? -13.668 -13.751 21.298 1.00 88.56 98 THR A N 1
ATOM 795 C CA . THR A 1 98 ? -14.790 -14.681 21.491 1.00 88.56 98 THR A CA 1
ATOM 796 C C . THR A 1 98 ? -14.770 -15.856 20.511 1.00 88.56 98 THR A C 1
ATOM 798 O O . THR A 1 98 ? -15.622 -16.741 20.586 1.00 88.56 98 THR A O 1
ATOM 801 N N . GLY A 1 99 ? -13.787 -15.897 19.607 1.00 89.81 99 GLY A N 1
ATOM 802 C CA . GLY A 1 99 ? -13.658 -16.910 18.564 1.00 89.81 99 GLY A CA 1
ATOM 803 C C . GLY A 1 99 ? -14.531 -16.649 17.333 1.00 89.81 99 GLY A C 1
ATOM 804 O O . GLY A 1 99 ? -14.670 -17.540 16.495 1.00 89.81 99 GLY A O 1
ATOM 805 N N . LEU A 1 100 ? -15.122 -15.457 17.196 1.00 90.38 100 LEU A N 1
ATOM 806 C CA . LEU A 1 100 ? -15.937 -15.079 16.041 1.00 90.38 100 LEU A CA 1
ATOM 807 C C . LEU A 1 100 ? -15.089 -14.388 14.975 1.00 90.38 100 LEU A C 1
ATOM 809 O O . LEU A 1 100 ? -14.135 -13.681 15.276 1.00 90.38 100 LEU A O 1
ATOM 813 N N . ALA A 1 101 ? -15.439 -14.571 13.702 1.00 92.31 101 ALA A N 1
ATOM 814 C CA . ALA A 1 101 ? -14.735 -13.908 12.606 1.00 92.31 101 ALA A CA 1
ATOM 815 C C . ALA A 1 101 ? -14.823 -12.378 12.727 1.00 92.31 101 ALA A C 1
ATOM 817 O O . ALA A 1 101 ? -15.901 -11.823 12.961 1.00 92.31 101 ALA A O 1
ATOM 818 N N . LEU A 1 102 ? -13.697 -11.691 12.507 1.00 94.00 102 LEU A N 1
ATOM 819 C CA . LEU A 1 102 ? -13.646 -10.233 12.592 1.00 94.00 102 LEU A CA 1
ATOM 820 C C . LEU A 1 102 ? -14.616 -9.575 11.600 1.00 94.00 102 LEU A C 1
ATOM 822 O O . LEU A 1 102 ? -14.512 -9.742 10.382 1.00 94.00 102 LEU A O 1
ATOM 826 N N . LYS A 1 103 ? -15.529 -8.748 12.117 1.00 94.31 103 LYS A N 1
ATOM 827 C CA . LYS A 1 103 ? -16.437 -7.956 11.285 1.00 94.31 103 LYS A CA 1
ATOM 828 C C . LYS A 1 103 ? -15.702 -6.765 10.675 1.00 94.31 103 LYS A C 1
ATOM 830 O O . LYS A 1 103 ? -15.268 -5.865 11.388 1.00 94.31 103 LYS A O 1
ATOM 835 N N . VAL A 1 104 ? -15.664 -6.714 9.347 1.00 96.94 104 VAL A N 1
ATOM 836 C CA . VAL A 1 104 ? -15.130 -5.569 8.601 1.00 96.94 104 VAL A CA 1
ATOM 837 C C . VAL A 1 104 ? -16.270 -4.666 8.145 1.00 96.94 104 VAL A C 1
ATOM 839 O O . VAL A 1 104 ? -17.167 -5.099 7.422 1.00 96.94 104 VAL A O 1
ATOM 842 N N . ILE A 1 105 ? -16.219 -3.401 8.549 1.00 97.62 105 ILE A N 1
ATOM 843 C CA . ILE A 1 105 ? -17.051 -2.328 8.005 1.00 97.62 105 ILE A CA 1
ATOM 844 C C . ILE A 1 105 ? -16.307 -1.714 6.826 1.00 97.62 105 ILE A C 1
ATOM 846 O O . ILE A 1 105 ? -15.109 -1.466 6.927 1.00 97.62 105 ILE A O 1
ATOM 850 N N . HIS A 1 106 ? -17.001 -1.482 5.718 1.00 98.00 106 HIS A N 1
ATOM 851 C CA . HIS A 1 106 ? -16.427 -0.926 4.498 1.00 98.00 106 HIS A CA 1
ATOM 852 C C . HIS A 1 106 ? -17.319 0.179 3.959 1.00 98.00 106 HIS A C 1
ATOM 854 O O . HIS A 1 106 ? -18.530 -0.004 3.853 1.00 98.00 106 HIS A O 1
ATOM 860 N N . GLU A 1 107 ? -16.704 1.302 3.611 1.00 97.62 107 GLU A N 1
ATOM 861 C CA . GLU A 1 107 ? -17.370 2.428 2.983 1.00 97.62 107 GLU A CA 1
ATOM 862 C C . GLU A 1 107 ? -16.473 3.028 1.896 1.00 97.62 107 GLU A C 1
ATOM 864 O O . GLU A 1 107 ? -15.362 3.495 2.156 1.00 97.62 107 GLU A O 1
ATOM 869 N N . LEU A 1 108 ? -16.986 3.040 0.665 1.00 96.94 108 LEU A N 1
ATOM 870 C CA . LEU A 1 108 ? -16.448 3.866 -0.408 1.00 96.94 108 LEU A CA 1
ATOM 871 C C . LEU A 1 108 ? -17.103 5.247 -0.299 1.00 96.94 108 LEU A C 1
ATOM 873 O O . LEU A 1 108 ? -18.160 5.481 -0.883 1.00 96.94 108 LEU A O 1
ATOM 877 N N . ALA A 1 109 ? -16.496 6.139 0.482 1.00 97.00 109 ALA A N 1
ATOM 878 C CA . ALA A 1 109 ? -17.070 7.445 0.805 1.00 97.00 109 ALA A CA 1
ATOM 879 C C . ALA A 1 109 ? -17.204 8.346 -0.436 1.00 97.00 109 ALA A C 1
ATOM 881 O O . ALA A 1 109 ? -18.121 9.159 -0.532 1.00 97.00 109 ALA A O 1
ATOM 882 N N . ASN A 1 110 ? -16.270 8.220 -1.384 1.00 96.88 110 ASN A N 1
ATOM 883 C CA . ASN A 1 110 ? -16.323 8.819 -2.719 1.00 96.88 110 ASN A CA 1
ATOM 884 C C . ASN A 1 110 ? -15.242 8.189 -3.620 1.00 96.88 110 ASN A C 1
ATOM 886 O O . ASN A 1 110 ? -14.550 7.252 -3.228 1.00 96.88 110 ASN A O 1
ATOM 890 N N . GLU A 1 111 ? -15.055 8.721 -4.829 1.00 95.81 111 GLU A N 1
ATOM 891 C CA . GLU A 1 111 ? -14.067 8.222 -5.797 1.00 95.81 111 GLU A CA 1
ATOM 892 C C . GLU A 1 111 ? -12.610 8.263 -5.311 1.00 95.81 111 GLU A C 1
ATOM 894 O O . GLU A 1 111 ? -11.767 7.546 -5.851 1.00 95.81 111 GLU A O 1
ATOM 899 N N . ARG A 1 112 ? -12.311 9.091 -4.304 1.00 97.94 112 ARG A N 1
ATOM 900 C CA . ARG A 1 112 ? -10.968 9.313 -3.761 1.00 97.94 112 ARG A CA 1
ATOM 901 C C . ARG A 1 112 ? -10.753 8.719 -2.375 1.00 97.94 112 ARG A C 1
ATOM 903 O O . ARG A 1 112 ? -9.629 8.817 -1.899 1.00 97.94 112 ARG A O 1
ATOM 910 N N . TRP A 1 113 ? -11.768 8.152 -1.724 1.00 98.38 113 TRP A N 1
ATOM 911 C CA . TRP A 1 113 ? -11.658 7.643 -0.355 1.00 98.38 113 TRP A CA 1
ATOM 912 C C . TRP A 1 113 ? -12.404 6.324 -0.197 1.00 98.38 113 TRP A C 1
ATOM 914 O O . TRP A 1 113 ? -13.631 6.279 -0.259 1.00 98.38 113 TRP A O 1
ATOM 924 N N . ASP A 1 114 ? -11.638 5.269 0.052 1.00 98.19 114 ASP A N 1
ATOM 925 C CA . ASP A 1 114 ? -12.123 3.923 0.323 1.00 98.19 114 ASP A CA 1
ATOM 926 C C . ASP A 1 114 ? -11.580 3.475 1.689 1.00 98.19 114 ASP A C 1
ATOM 928 O O . ASP A 1 114 ? -10.362 3.420 1.900 1.00 98.19 114 ASP A O 1
ATOM 932 N N . VAL A 1 115 ? -12.475 3.240 2.649 1.00 98.56 115 VAL A N 1
ATOM 933 C CA . VAL A 1 115 ? -12.124 3.018 4.056 1.00 98.56 115 VAL A CA 1
ATOM 934 C C . VAL A 1 115 ? -12.715 1.701 4.537 1.00 98.56 115 VAL A C 1
ATOM 936 O O . VAL A 1 115 ? -13.915 1.459 4.416 1.00 98.56 115 VAL A O 1
ATOM 939 N N . CYS A 1 116 ? -11.878 0.859 5.142 1.00 98.56 116 CYS A N 1
ATOM 940 C CA . CYS A 1 116 ? -12.332 -0.288 5.922 1.00 98.56 116 CYS A CA 1
ATOM 941 C C . CYS A 1 116 ? -11.928 -0.143 7.390 1.00 98.56 116 CYS A C 1
ATOM 943 O O . CYS A 1 116 ? -10.862 0.380 7.715 1.00 98.56 116 CYS A O 1
ATOM 945 N N . LEU A 1 117 ? -12.767 -0.655 8.282 1.00 98.12 117 LEU A N 1
ATOM 946 C CA . LEU A 1 117 ? -12.561 -0.645 9.722 1.00 98.12 117 LEU A CA 1
ATOM 947 C C . LEU A 1 117 ? -12.874 -2.027 10.291 1.00 98.12 117 LEU A C 1
ATOM 949 O O . LEU A 1 117 ? -13.916 -2.606 9.988 1.00 98.12 117 LEU A O 1
ATOM 953 N N . THR A 1 118 ? -11.996 -2.535 11.146 1.00 97.56 118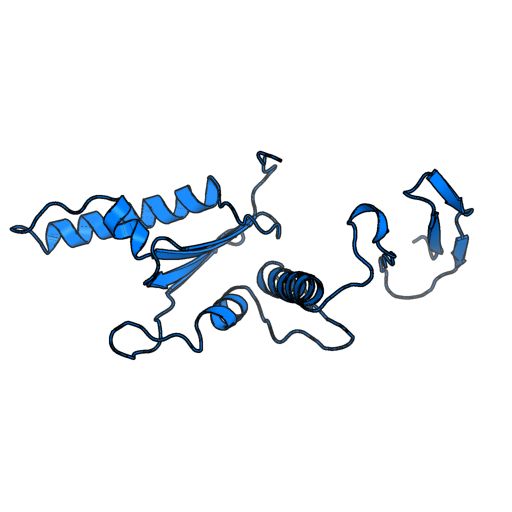 THR A N 1
ATOM 954 C CA . THR A 1 118 ? -12.229 -3.743 11.942 1.00 97.56 118 THR A CA 1
ATOM 955 C C . THR A 1 118 ? -11.645 -3.575 13.346 1.00 97.56 118 THR A C 1
ATOM 957 O O . THR A 1 118 ? -10.993 -2.569 13.649 1.00 97.56 118 THR A O 1
ATOM 960 N N . LEU A 1 119 ? -11.904 -4.545 14.218 1.00 95.81 119 LEU A N 1
ATOM 961 C CA . LEU A 1 119 ? -11.370 -4.562 15.574 1.00 95.81 119 LEU A CA 1
ATOM 962 C C . LEU A 1 119 ? -9.877 -4.904 15.572 1.00 95.81 119 LEU A C 1
ATOM 964 O O . LEU A 1 119 ? -9.395 -5.727 14.791 1.00 95.81 119 LEU A O 1
ATOM 968 N N . SER A 1 120 ? -9.150 -4.264 16.481 1.00 95.12 120 SER A N 1
ATOM 969 C CA . SER A 1 120 ? -7.766 -4.589 16.794 1.00 95.12 120 SER A CA 1
ATOM 970 C C . SER A 1 120 ? -7.632 -5.090 18.224 1.00 95.12 120 SER A C 1
ATOM 972 O O . SER A 1 120 ? -8.123 -4.459 19.158 1.00 95.12 120 SER A O 1
ATOM 974 N N . GLU A 1 121 ? -6.870 -6.166 18.393 1.00 89.12 121 GLU A N 1
ATOM 975 C CA . GLU A 1 121 ? -6.502 -6.725 19.701 1.00 89.12 121 GLU A CA 1
ATOM 976 C C . GLU A 1 121 ? -5.062 -6.383 20.109 1.00 89.12 121 GLU A C 1
ATOM 978 O O . GLU A 1 121 ? -4.615 -6.714 21.203 1.00 89.12 121 GLU A O 1
ATOM 983 N N . LYS A 1 122 ? -4.300 -5.729 19.223 1.00 90.81 122 LYS A N 1
ATOM 984 C CA . LYS A 1 122 ? -2.856 -5.483 19.393 1.00 90.81 122 LYS A CA 1
ATOM 985 C C . LYS A 1 122 ? -2.512 -3.997 19.485 1.00 90.81 122 LYS A C 1
ATOM 987 O O . LYS A 1 122 ? -1.418 -3.588 19.106 1.00 90.81 122 LYS A O 1
ATOM 992 N N . GLY A 1 123 ? -3.450 -3.183 19.963 1.00 95.44 123 GLY A N 1
ATOM 993 C CA . GLY A 1 123 ? -3.341 -1.726 19.902 1.00 95.44 123 GLY A CA 1
ATOM 994 C C . GLY A 1 123 ? -3.709 -1.179 18.522 1.00 95.44 123 GLY A C 1
ATOM 995 O O . GLY A 1 123 ? -4.154 -1.916 17.645 1.00 95.44 123 GLY A O 1
ATOM 996 N N . PHE A 1 124 ? -3.542 0.125 18.315 1.00 97.75 124 PHE A N 1
ATOM 997 C CA . PHE A 1 124 ? -3.922 0.761 17.054 1.00 97.75 124 PHE A CA 1
ATOM 998 C C . PHE A 1 124 ? -3.137 0.176 15.870 1.00 97.75 124 PHE A C 1
ATOM 1000 O O . PHE A 1 124 ? -1.907 0.150 15.881 1.00 97.75 124 PHE A O 1
ATOM 1007 N N . GLN A 1 125 ? -3.855 -0.261 14.836 1.00 98.12 125 GLN A N 1
ATOM 1008 C CA . GLN A 1 125 ? -3.275 -0.772 13.597 1.00 98.12 125 GLN A CA 1
ATOM 1009 C C . GLN A 1 125 ? -3.801 0.025 12.404 1.00 98.12 125 GLN A C 1
ATOM 1011 O O . GLN A 1 125 ? -4.974 0.398 12.345 1.00 98.12 125 GLN A O 1
ATOM 1016 N N . GLN A 1 126 ? -2.936 0.264 11.423 1.00 98.38 126 GLN A N 1
ATOM 1017 C CA . GLN A 1 126 ? -3.305 0.975 10.207 1.00 98.38 126 GLN A CA 1
ATOM 1018 C C . GLN A 1 126 ? -2.619 0.354 8.991 1.00 98.38 126 GLN A C 1
ATOM 1020 O O . GLN A 1 126 ? -1.453 -0.042 9.069 1.00 98.38 126 GLN A O 1
ATOM 1025 N N . ILE A 1 127 ? -3.339 0.284 7.875 1.00 98.38 127 ILE A N 1
ATOM 1026 C CA . ILE A 1 127 ? -2.777 -0.000 6.554 1.00 98.38 127 ILE A CA 1
ATOM 1027 C C . ILE A 1 127 ? -3.322 1.033 5.580 1.00 98.38 127 ILE A C 1
ATOM 1029 O O . ILE A 1 127 ? -4.483 0.961 5.177 1.00 98.38 127 ILE A O 1
ATOM 1033 N N . SER A 1 128 ? -2.488 1.994 5.196 1.00 98.50 128 SER A N 1
ATOM 1034 C CA . SER A 1 128 ? -2.921 3.095 4.346 1.00 98.50 128 SER A CA 1
ATOM 1035 C C . SER A 1 128 ? -2.129 3.253 3.053 1.00 98.50 128 SER A C 1
ATOM 1037 O O . SER A 1 128 ? -0.920 3.008 2.993 1.00 98.50 128 SER A O 1
ATOM 1039 N N . PHE A 1 129 ? -2.825 3.745 2.030 1.00 98.62 129 PHE A N 1
ATOM 1040 C CA . PHE A 1 129 ? -2.286 4.094 0.727 1.00 98.62 129 PHE A CA 1
ATOM 1041 C C . PHE A 1 129 ? -2.684 5.514 0.340 1.00 98.62 129 PHE A C 1
ATOM 1043 O O . PHE A 1 129 ? -3.857 5.869 0.422 1.00 98.62 129 PHE A O 1
ATOM 1050 N N . VAL A 1 130 ? -1.707 6.297 -0.118 1.00 98.50 130 VAL A N 1
ATOM 1051 C CA . VAL A 1 130 ? -1.928 7.618 -0.723 1.00 98.50 130 VAL A CA 1
ATOM 1052 C C . VAL A 1 130 ? -1.405 7.558 -2.148 1.00 98.50 130 VAL A C 1
ATOM 1054 O O . VAL A 1 130 ? -0.217 7.319 -2.343 1.00 98.50 130 VAL A O 1
ATOM 1057 N N . ASN A 1 131 ? -2.266 7.724 -3.151 1.00 97.38 131 ASN A N 1
ATOM 1058 C CA . ASN A 1 131 ? -1.885 7.603 -4.567 1.00 97.38 131 ASN A CA 1
ATOM 1059 C C . ASN A 1 131 ? -1.131 6.287 -4.857 1.00 97.38 131 ASN A C 1
ATOM 1061 O O . ASN A 1 131 ? -0.121 6.260 -5.556 1.00 97.38 131 ASN A O 1
ATOM 1065 N N . SER A 1 132 ? -1.611 5.178 -4.281 1.00 97.12 132 SER A N 1
ATOM 1066 C CA . SER A 1 132 ? -0.987 3.843 -4.319 1.00 97.12 132 SER A CA 1
ATOM 1067 C C . SER A 1 132 ? 0.350 3.695 -3.572 1.00 97.12 132 SER A C 1
ATOM 1069 O O .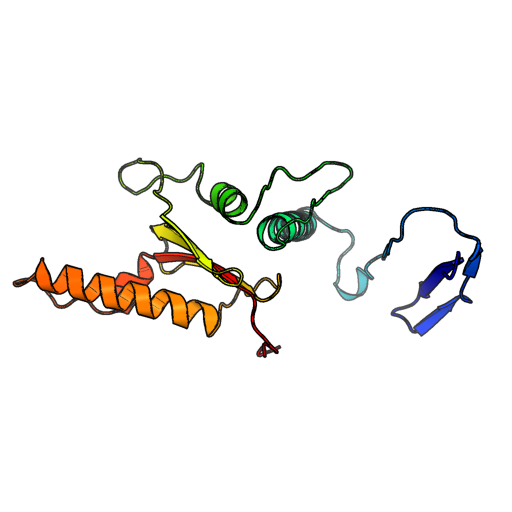 SER A 1 132 ? 0.893 2.589 -3.540 1.00 97.12 132 SER A O 1
ATOM 1071 N N . ILE A 1 133 ? 0.881 4.740 -2.929 1.00 97.62 133 ILE A N 1
ATOM 1072 C CA . ILE A 1 133 ? 2.079 4.683 -2.073 1.00 97.62 133 ILE A CA 1
ATOM 1073 C C . ILE A 1 133 ? 1.700 4.096 -0.713 1.00 97.62 133 ILE A C 1
ATOM 1075 O O . ILE A 1 133 ? 0.803 4.607 -0.047 1.00 97.62 133 ILE A O 1
ATOM 1079 N N . ALA A 1 134 ? 2.398 3.043 -0.281 1.00 97.69 134 ALA A N 1
ATOM 1080 C CA . ALA A 1 134 ? 2.198 2.435 1.034 1.00 97.69 134 ALA A CA 1
ATOM 1081 C C . ALA A 1 134 ? 2.738 3.357 2.143 1.00 97.69 134 ALA A C 1
ATOM 1083 O O . ALA A 1 134 ? 3.947 3.464 2.343 1.00 97.69 134 ALA A O 1
ATOM 1084 N N . THR A 1 135 ? 1.843 4.003 2.888 1.00 97.62 135 THR A N 1
ATOM 1085 C CA . THR A 1 135 ? 2.186 4.923 3.985 1.00 97.62 135 THR A CA 1
ATOM 1086 C C . THR A 1 135 ? 2.265 4.148 5.300 1.00 97.62 135 THR A C 1
ATOM 1088 O O . THR A 1 135 ? 1.395 4.222 6.162 1.00 97.62 135 THR A O 1
ATOM 1091 N N . THR A 1 136 ? 3.319 3.344 5.457 1.00 95.69 136 THR A N 1
ATOM 1092 C CA . THR A 1 136 ? 3.469 2.393 6.580 1.00 95.69 136 THR A CA 1
ATOM 1093 C C . THR A 1 136 ? 3.549 3.056 7.957 1.00 95.69 136 THR A C 1
ATOM 1095 O O . THR A 1 136 ? 3.162 2.447 8.952 1.00 95.69 136 THR A O 1
ATOM 1098 N N . LYS A 1 137 ? 3.991 4.316 8.023 1.00 96.94 137 LYS A N 1
ATOM 1099 C CA . LYS A 1 137 ? 3.998 5.138 9.246 1.00 96.94 137 LYS A CA 1
ATOM 1100 C C . LYS A 1 137 ? 2.702 5.937 9.458 1.00 96.94 137 LYS A C 1
ATOM 1102 O O . LYS A 1 137 ? 2.583 6.648 10.448 1.00 96.94 137 LYS A O 1
ATOM 1107 N N . GLY A 1 138 ? 1.732 5.813 8.553 1.00 97.25 138 GLY A N 1
ATOM 1108 C CA . GLY A 1 138 ? 0.495 6.586 8.561 1.00 97.25 138 GLY A CA 1
ATOM 1109 C C . GLY A 1 138 ? 0.716 8.002 8.038 1.00 97.25 138 GLY A C 1
ATOM 1110 O O . GLY A 1 138 ? 1.477 8.206 7.092 1.00 97.25 138 GLY A O 1
ATOM 1111 N N . GLY A 1 139 ? 0.014 8.969 8.621 1.00 97.75 139 GLY A N 1
ATOM 1112 C CA . GLY A 1 139 ? 0.059 10.375 8.230 1.00 97.75 139 GLY A CA 1
ATOM 1113 C C . GLY A 1 139 ? -1.280 11.067 8.465 1.00 97.75 139 GLY A C 1
ATOM 1114 O O . GLY A 1 139 ? -2.219 10.476 9.004 1.00 97.75 139 GLY A O 1
ATOM 1115 N N . ARG A 1 140 ? -1.385 12.322 8.013 1.00 98.38 140 ARG A N 1
ATOM 1116 C CA . ARG A 1 140 ? -2.577 13.164 8.216 1.00 98.38 140 ARG A CA 1
ATOM 1117 C C . ARG A 1 140 ? -3.865 12.553 7.667 1.00 98.38 140 ARG A C 1
ATOM 1119 O O . ARG A 1 140 ? -4.918 12.759 8.254 1.00 98.38 140 ARG A O 1
ATOM 1126 N N . HIS A 1 141 ? -3.796 11.789 6.578 1.00 98.50 141 HIS A N 1
ATOM 1127 C CA . HIS A 1 141 ? -4.941 11.073 6.005 1.00 98.50 141 HIS A CA 1
ATOM 1128 C C . HIS A 1 141 ? -5.488 9.992 6.944 1.00 98.50 141 HIS A C 1
ATOM 1130 O O . HIS A 1 141 ? -6.700 9.798 6.998 1.00 98.50 141 HIS A O 1
ATOM 1136 N N . VAL A 1 142 ? -4.617 9.316 7.702 1.00 98.62 142 VAL A N 1
ATOM 1137 C CA . VAL A 1 142 ? -5.030 8.325 8.705 1.00 98.62 142 VAL A CA 1
ATOM 1138 C C . VAL A 1 142 ? -5.684 9.015 9.889 1.00 98.62 142 VAL A C 1
ATOM 1140 O O . VAL A 1 142 ? -6.792 8.642 10.267 1.00 98.62 142 VAL A O 1
ATOM 1143 N N . ASP A 1 143 ? -5.028 10.035 10.445 1.00 98.12 143 ASP A N 1
ATOM 1144 C CA . ASP A 1 143 ? -5.561 10.773 11.594 1.00 98.12 143 ASP A CA 1
ATOM 1145 C C . ASP A 1 143 ? -6.909 11.421 11.257 1.00 98.12 143 ASP A C 1
ATOM 1147 O O . ASP A 1 143 ? -7.859 11.286 12.022 1.00 98.12 143 ASP A O 1
ATOM 1151 N N . TYR A 1 144 ? -7.039 12.009 10.062 1.00 98.50 144 TYR A N 1
ATOM 1152 C CA . TYR A 1 144 ? -8.290 12.595 9.579 1.00 98.50 144 TYR A CA 1
ATOM 1153 C C . TYR A 1 144 ? -9.471 11.618 9.652 1.00 98.50 144 TYR A C 1
ATOM 1155 O O . TYR A 1 144 ? -10.544 11.985 10.127 1.00 98.50 144 TYR A O 1
ATOM 1163 N N . VAL A 1 145 ? -9.293 10.372 9.205 1.00 98.44 145 VAL A N 1
ATOM 1164 C CA . VAL A 1 145 ? -10.354 9.353 9.235 1.00 98.44 145 VAL A CA 1
ATOM 1165 C C . VAL A 1 145 ? -10.577 8.832 10.656 1.00 98.44 145 VAL A C 1
ATOM 1167 O O . VAL A 1 145 ? -11.713 8.741 11.125 1.00 98.44 145 VAL A O 1
ATOM 1170 N N . VAL A 1 146 ? -9.498 8.493 11.362 1.00 98.19 146 VAL A N 1
ATOM 1171 C CA . VAL A 1 146 ? -9.575 7.840 12.674 1.00 98.19 146 VAL A CA 1
ATOM 1172 C C . VAL A 1 146 ? -10.147 8.771 13.736 1.00 98.19 146 VAL A C 1
ATOM 1174 O O . VAL A 1 146 ? -10.980 8.334 14.528 1.00 98.19 146 VAL A O 1
ATOM 1177 N N . ASP A 1 147 ? -9.767 10.047 13.744 1.00 97.94 147 ASP A N 1
ATOM 1178 C CA . ASP A 1 147 ? -10.228 11.000 14.755 1.00 97.94 147 ASP A CA 1
ATOM 1179 C C . ASP A 1 147 ? -11.740 11.262 14.638 1.00 97.94 147 ASP A C 1
ATOM 1181 O O . ASP A 1 147 ? -12.429 11.381 15.656 1.00 97.94 147 ASP A O 1
ATOM 1185 N N . GLN A 1 148 ? -12.290 11.247 13.417 1.00 97.88 148 GLN A N 1
ATOM 1186 C CA . GLN A 1 148 ? -13.738 11.328 13.184 1.00 97.88 148 GLN A CA 1
ATOM 1187 C C . GLN A 1 148 ? -14.476 10.106 13.751 1.00 97.88 148 GLN A C 1
ATOM 1189 O O . GLN A 1 148 ? -15.472 10.256 14.467 1.00 97.88 148 GLN A O 1
ATOM 1194 N N . ILE A 1 149 ? -13.962 8.899 13.483 1.00 97.00 149 ILE A N 1
ATOM 1195 C CA . ILE A 1 149 ? -14.527 7.641 13.997 1.00 97.00 149 ILE A CA 1
ATOM 1196 C C . ILE A 1 149 ? -14.481 7.628 15.529 1.00 97.00 149 ILE A C 1
ATOM 1198 O O . ILE A 1 149 ? -15.496 7.390 16.186 1.00 97.00 149 ILE A O 1
ATOM 1202 N N . VAL A 1 150 ? -13.318 7.932 16.111 1.00 97.50 150 VAL A N 1
ATOM 1203 C CA . VAL A 1 150 ? -13.113 7.963 17.564 1.00 97.50 150 VAL A CA 1
ATOM 1204 C C . VAL A 1 150 ? -14.046 8.977 18.225 1.00 97.50 150 VAL A C 1
ATOM 1206 O O . VAL A 1 150 ? -14.691 8.644 19.221 1.00 97.50 150 VAL A O 1
ATOM 1209 N N . GLY A 1 151 ? -14.182 10.182 17.662 1.00 96.62 151 GLY A N 1
ATOM 1210 C CA . GLY A 1 151 ? -15.090 11.209 18.176 1.00 96.62 151 GLY A CA 1
ATOM 1211 C C . GLY A 1 151 ? -16.537 10.718 18.274 1.00 96.62 151 GLY A C 1
ATOM 1212 O O . GLY A 1 151 ? -17.163 10.831 19.333 1.00 96.62 151 GLY A O 1
ATOM 1213 N N . LYS A 1 152 ? -17.048 10.085 17.211 1.00 96.44 152 LYS A N 1
ATOM 1214 C CA . LYS A 1 152 ? -18.415 9.540 17.191 1.00 96.44 152 LYS A CA 1
ATOM 1215 C C . LYS A 1 152 ? -18.610 8.343 18.111 1.00 96.44 152 LYS A C 1
ATOM 1217 O O . LYS A 1 152 ? -19.634 8.269 18.792 1.00 96.44 152 LYS A O 1
ATOM 1222 N N . LEU A 1 153 ? -17.628 7.452 18.216 1.00 94.81 153 LEU A N 1
ATOM 1223 C CA . LEU A 1 153 ? -17.690 6.340 19.166 1.00 94.81 153 LEU A CA 1
ATOM 1224 C C . LEU A 1 153 ? -17.741 6.837 20.617 1.00 94.81 153 LEU A C 1
ATOM 1226 O O . LEU A 1 153 ? -18.553 6.346 21.401 1.00 94.81 153 LEU A O 1
ATOM 1230 N N . ILE A 1 154 ? -16.953 7.857 20.971 1.00 93.88 154 ILE A N 1
ATOM 1231 C CA . ILE A 1 154 ? -16.973 8.450 22.317 1.00 93.88 154 ILE A CA 1
ATOM 1232 C C . ILE A 1 154 ? -18.336 9.069 22.637 1.00 93.88 154 ILE A C 1
ATOM 1234 O O . ILE A 1 154 ? -18.833 8.885 23.749 1.00 93.88 154 ILE A O 1
ATOM 1238 N N . GLU A 1 155 ? -18.963 9.783 21.696 1.00 93.44 155 GLU A N 1
ATOM 1239 C CA . GLU A 1 155 ? -20.316 10.330 21.887 1.00 93.44 155 GLU A CA 1
ATOM 1240 C C . GLU A 1 155 ? -21.331 9.222 22.223 1.00 93.44 155 GLU A C 1
ATOM 1242 O O . GLU A 1 155 ? -22.140 9.372 23.143 1.00 93.44 155 GLU A O 1
ATOM 1247 N N . VAL A 1 156 ? -21.275 8.091 21.511 1.00 93.69 156 VAL A N 1
ATOM 1248 C CA . VAL A 1 156 ? -22.158 6.937 21.749 1.00 93.69 156 VAL A CA 1
ATOM 1249 C C . VAL A 1 156 ? -21.872 6.288 23.103 1.00 93.69 156 VAL A C 1
ATOM 1251 O O . VAL A 1 156 ? -22.807 6.006 23.857 1.00 93.69 156 VAL A O 1
ATOM 1254 N N . VAL A 1 157 ? -20.597 6.089 23.445 1.00 90.94 157 VAL A N 1
ATOM 1255 C CA . VAL A 1 157 ? -20.190 5.511 24.733 1.00 90.94 157 VAL A CA 1
ATOM 1256 C C . VAL A 1 157 ? -20.644 6.395 25.890 1.00 90.94 157 VAL A C 1
ATOM 1258 O O . VAL A 1 157 ? -21.248 5.881 26.823 1.00 90.94 157 VAL A O 1
ATOM 1261 N N . LYS A 1 158 ? -20.458 7.719 25.816 1.00 89.00 158 LYS A N 1
ATOM 1262 C CA . LYS A 1 158 ? -20.919 8.661 26.855 1.00 89.00 158 LYS A CA 1
ATOM 1263 C C . LYS A 1 158 ? -22.432 8.605 27.073 1.00 89.00 158 LYS A C 1
ATOM 1265 O O . LYS A 1 158 ? -22.893 8.696 28.206 1.00 89.00 158 LYS A O 1
ATOM 1270 N N . LYS A 1 159 ? -23.216 8.428 26.003 1.00 90.31 159 LYS A N 1
ATOM 1271 C CA . LYS A 1 159 ? -24.681 8.299 26.099 1.00 90.31 159 LYS A CA 1
ATOM 1272 C C . LYS A 1 159 ? -25.112 7.007 26.799 1.00 90.31 159 LYS A C 1
ATOM 1274 O O . LYS A 1 159 ? -26.100 7.031 27.531 1.00 90.31 159 LYS A O 1
ATOM 1279 N N . LYS A 1 160 ? -24.390 5.902 26.573 1.00 90.19 160 LYS A N 1
ATOM 1280 C CA . LYS A 1 160 ? -24.696 4.578 27.143 1.00 90.19 160 LYS A CA 1
ATOM 1281 C C . LYS A 1 160 ? -24.096 4.360 28.537 1.00 90.19 160 LYS A C 1
ATOM 1283 O O . LYS A 1 160 ? -24.727 3.727 29.373 1.00 90.19 160 LYS A O 1
ATOM 1288 N N . ASN A 1 161 ? -22.912 4.902 28.799 1.00 85.88 161 ASN A N 1
ATOM 1289 C CA . ASN A 1 161 ? -22.131 4.683 30.015 1.00 85.88 161 ASN A CA 1
ATOM 1290 C C . ASN A 1 161 ? -22.162 5.913 30.939 1.00 85.88 161 ASN A C 1
ATOM 1292 O O . ASN A 1 161 ? -21.129 6.511 31.232 1.00 85.88 161 ASN A O 1
ATOM 1296 N N . LYS A 1 162 ? -23.361 6.325 31.373 1.00 79.38 162 LYS A N 1
ATOM 1297 C CA . LYS A 1 162 ? -23.558 7.573 32.140 1.00 79.38 162 LYS A CA 1
ATOM 1298 C C . LYS A 1 162 ? -22.914 7.571 33.535 1.00 79.38 162 LYS A C 1
ATOM 1300 O O . LYS A 1 162 ? -22.623 8.642 34.051 1.00 79.38 162 LYS A O 1
ATOM 1305 N N . ALA A 1 163 ? -22.720 6.395 34.134 1.00 78.31 163 ALA A N 1
ATOM 1306 C CA . ALA A 1 163 ? -22.170 6.227 35.485 1.00 78.31 163 ALA A CA 1
ATOM 1307 C C . ALA A 1 163 ? -20.735 5.667 35.498 1.00 78.31 163 ALA A C 1
ATOM 1309 O O . ALA A 1 163 ? -20.160 5.473 36.566 1.00 78.31 163 ALA A O 1
ATOM 1310 N N . GLY A 1 164 ? -20.164 5.369 34.328 1.00 77.38 164 GLY A N 1
ATOM 1311 C CA . GLY A 1 164 ? -18.824 4.807 34.220 1.00 77.38 164 GLY A CA 1
ATOM 1312 C C . GLY A 1 164 ? -17.734 5.863 34.077 1.00 77.38 164 GLY A C 1
ATOM 1313 O O . GLY A 1 164 ? -17.983 7.054 33.887 1.00 77.38 164 GLY A O 1
ATOM 1314 N N . VAL A 1 165 ? -16.489 5.395 34.137 1.00 82.25 165 VAL A N 1
ATOM 1315 C CA . VAL A 1 165 ? -15.306 6.234 33.926 1.00 82.25 165 VAL A CA 1
ATOM 1316 C C . VAL A 1 165 ? -15.318 6.820 32.511 1.00 82.25 165 VAL A C 1
ATOM 1318 O O . VAL A 1 165 ? -15.630 6.136 31.534 1.00 82.25 165 VAL A O 1
ATOM 1321 N N . SER A 1 166 ? -14.947 8.098 32.401 1.00 84.31 166 SER A N 1
ATOM 1322 C CA . SER A 1 166 ? -14.810 8.787 31.117 1.00 84.31 166 SER A CA 1
ATOM 1323 C C . SER A 1 166 ? -13.756 8.105 30.239 1.00 84.31 166 SER A C 1
ATOM 1325 O O . SER A 1 166 ? -12.590 7.997 30.624 1.00 84.31 166 SER A O 1
ATOM 1327 N N . VAL A 1 167 ? -14.166 7.667 29.048 1.00 90.00 167 VAL A N 1
ATOM 1328 C CA . VAL A 1 167 ? -13.284 7.015 28.072 1.00 90.00 167 VAL A CA 1
ATOM 1329 C C . VAL A 1 167 ? -12.480 8.065 27.305 1.00 90.00 167 VAL A C 1
ATOM 1331 O O . VAL A 1 167 ? -13.039 9.007 26.737 1.00 90.00 167 VAL A O 1
ATOM 1334 N N . LYS A 1 168 ? -11.155 7.897 27.276 1.00 92.94 168 LYS A N 1
ATOM 1335 C CA . LYS A 1 168 ? -10.211 8.780 26.577 1.00 92.94 168 LYS A CA 1
ATOM 1336 C C . LYS A 1 168 ? -10.031 8.354 25.108 1.00 92.94 168 LYS A C 1
ATOM 1338 O O . LYS A 1 168 ? -10.068 7.158 24.822 1.00 92.94 168 LYS A O 1
ATOM 1343 N N . PRO A 1 169 ? -9.738 9.285 24.175 1.00 94.81 169 PRO A N 1
ATOM 1344 C CA . PRO A 1 169 ? -9.593 8.969 22.748 1.00 94.81 169 PRO A CA 1
ATOM 1345 C C . PRO A 1 169 ? -8.601 7.855 22.417 1.00 94.81 169 PRO A C 1
ATOM 1347 O O . PRO A 1 169 ? -8.910 6.981 21.611 1.00 94.81 169 PRO A O 1
ATOM 1350 N N . PHE A 1 170 ? -7.441 7.829 23.080 1.00 94.75 170 PHE A N 1
ATOM 1351 C CA . PHE A 1 170 ? -6.435 6.795 22.829 1.00 94.75 170 PHE A CA 1
ATOM 1352 C C . PHE A 1 170 ? -6.930 5.386 23.193 1.00 94.75 170 PHE A C 1
ATOM 1354 O O . PHE A 1 170 ? -6.515 4.420 22.561 1.00 94.75 170 PHE A O 1
ATOM 1361 N N . GLN A 1 171 ? -7.827 5.262 24.181 1.00 93.88 171 GLN A N 1
ATOM 1362 C CA . GLN A 1 171 ? -8.380 3.967 24.582 1.00 93.88 171 GLN A CA 1
ATOM 1363 C C . GLN A 1 171 ? -9.239 3.402 23.454 1.00 93.88 171 GLN A C 1
ATOM 1365 O O . GLN A 1 171 ? -9.073 2.248 23.095 1.00 93.88 171 GLN A O 1
ATOM 1370 N N . VAL A 1 172 ? -10.074 4.234 22.823 1.00 95.44 172 VAL A N 1
ATOM 1371 C CA . VAL A 1 172 ? -10.867 3.828 21.652 1.00 95.44 172 VAL A CA 1
ATOM 1372 C C . VAL A 1 172 ? -9.963 3.543 20.450 1.00 95.44 172 VAL A C 1
ATOM 1374 O O . VAL A 1 172 ? -10.107 2.503 19.814 1.00 95.44 172 VAL A O 1
ATOM 1377 N N . LYS A 1 173 ? -8.995 4.429 20.165 1.00 96.69 173 LYS A N 1
ATOM 1378 C CA . LYS A 1 173 ? -8.054 4.278 19.039 1.00 96.69 173 LYS A CA 1
ATOM 1379 C C . LYS A 1 173 ? -7.273 2.962 19.115 1.00 96.69 173 LYS A C 1
ATOM 1381 O O . LYS A 1 173 ? -7.050 2.332 18.089 1.00 96.69 173 LYS A O 1
ATOM 1386 N N . ASN A 1 174 ? -6.920 2.495 20.311 1.00 97.00 174 ASN A N 1
ATOM 1387 C CA . ASN A 1 174 ? -6.193 1.237 20.487 1.00 97.00 174 ASN A CA 1
ATOM 1388 C C . ASN A 1 174 ? -6.980 -0.022 20.087 1.00 97.00 174 ASN A C 1
ATOM 1390 O O . ASN A 1 174 ? -6.361 -1.058 19.868 1.00 97.00 174 ASN A O 1
ATOM 1394 N N . HIS A 1 175 ? -8.302 0.060 19.938 1.00 96.00 175 HIS A N 1
ATOM 1395 C CA . HIS A 1 175 ? -9.131 -1.051 19.456 1.00 96.00 175 HIS A CA 1
ATOM 1396 C C . HIS A 1 175 ? -9.441 -0.964 17.956 1.00 96.00 175 HIS A C 1
ATOM 1398 O O . HIS A 1 175 ? -10.217 -1.764 17.436 1.00 96.00 175 HIS A O 1
ATOM 1404 N N . ILE A 1 176 ? -8.848 -0.000 17.247 1.00 97.62 176 ILE A N 1
ATOM 1405 C CA . ILE A 1 176 ? -9.106 0.244 15.829 1.00 97.62 176 ILE A CA 1
ATOM 1406 C C . ILE A 1 176 ? -8.009 -0.384 14.974 1.00 97.62 176 ILE A C 1
ATOM 1408 O O . ILE A 1 176 ? -6.822 -0.100 15.148 1.00 97.62 176 ILE A O 1
ATOM 1412 N N . TRP A 1 177 ? -8.433 -1.180 13.994 1.00 98.25 177 TRP A N 1
ATOM 1413 C CA . TRP A 1 177 ? -7.630 -1.513 12.829 1.00 98.25 177 TRP A CA 1
ATOM 1414 C C . TRP A 1 177 ? -8.274 -0.909 11.583 1.00 98.25 177 TRP A C 1
ATOM 1416 O O . TRP A 1 177 ? -9.328 -1.355 11.126 1.00 98.25 177 TRP A O 1
ATOM 1426 N N . VAL A 1 178 ? -7.648 0.139 11.050 1.00 98.44 178 VAL A N 1
ATOM 1427 C CA . VAL A 1 178 ? -8.157 0.885 9.896 1.00 98.44 178 VAL A CA 1
ATOM 1428 C C . VAL A 1 178 ? -7.373 0.554 8.628 1.00 98.44 178 VAL A C 1
ATOM 1430 O O . VAL A 1 178 ? -6.154 0.378 8.656 1.00 98.44 178 VAL A O 1
ATOM 1433 N N . PHE A 1 179 ? -8.070 0.502 7.500 1.00 98.69 179 PHE A N 1
ATOM 1434 C CA . PHE A 1 179 ? -7.488 0.391 6.172 1.00 98.69 179 PHE A CA 1
ATOM 1435 C C . PHE A 1 179 ? -7.988 1.563 5.338 1.00 98.69 179 PHE A C 1
ATOM 1437 O O . PHE A 1 179 ? -9.191 1.810 5.293 1.00 98.69 179 PHE A O 1
ATOM 1444 N N . ILE A 1 180 ? -7.081 2.298 4.701 1.00 98.75 180 ILE A N 1
ATOM 1445 C CA . ILE A 1 180 ? -7.426 3.518 3.963 1.00 98.75 180 ILE A CA 1
ATOM 1446 C C . ILE A 1 18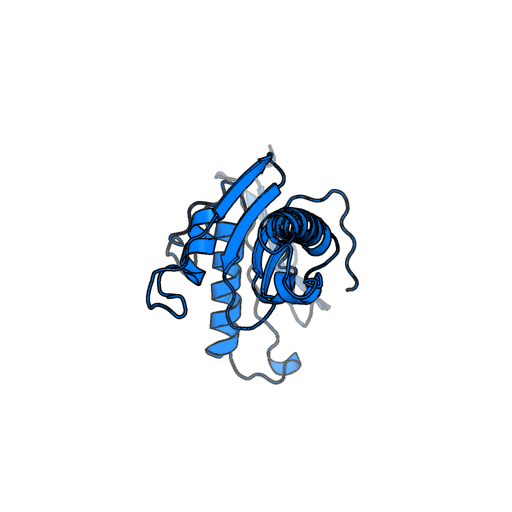0 ? -6.753 3.477 2.600 1.00 98.75 180 ILE A C 1
ATOM 1448 O O . ILE A 1 180 ? -5.536 3.346 2.517 1.00 98.75 180 ILE A O 1
ATOM 1452 N N . ASN A 1 181 ? -7.518 3.639 1.531 1.00 98.62 181 ASN A N 1
ATOM 1453 C CA . ASN A 1 181 ? -6.985 3.930 0.210 1.00 98.62 181 ASN A CA 1
ATOM 1454 C C . ASN A 1 181 ? -7.517 5.287 -0.230 1.00 98.62 181 ASN A C 1
ATOM 1456 O O . ASN A 1 181 ? -8.733 5.466 -0.332 1.00 98.62 181 ASN A O 1
ATOM 1460 N N . CYS A 1 182 ? -6.618 6.245 -0.458 1.00 98.44 182 CYS A N 1
ATOM 1461 C CA . CYS A 1 182 ? -7.028 7.574 -0.871 1.00 98.44 182 CYS A CA 1
ATOM 1462 C C . CYS A 1 182 ? -6.188 8.203 -1.982 1.00 98.44 182 CYS A C 1
ATOM 1464 O O . CYS A 1 182 ? -5.030 7.847 -2.222 1.00 98.44 182 CYS A O 1
ATOM 1466 N N . LEU A 1 183 ? -6.817 9.163 -2.664 1.00 98.38 183 LEU A N 1
ATOM 1467 C CA . LEU A 1 183 ? -6.203 9.993 -3.691 1.00 98.38 183 LEU A CA 1
ATOM 1468 C C . LEU A 1 183 ? -6.080 11.430 -3.186 1.00 98.38 183 LEU A C 1
ATOM 1470 O O . LEU A 1 183 ? -7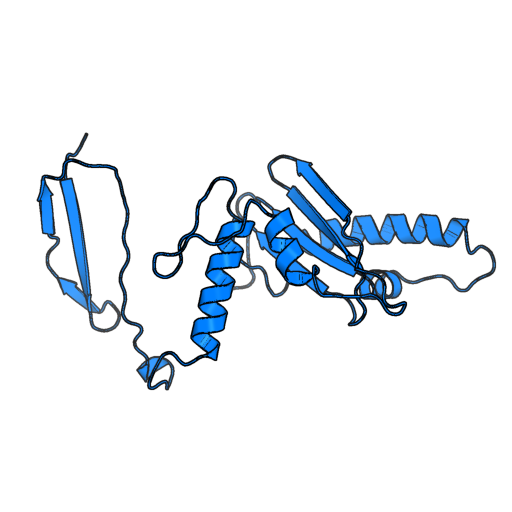.085 12.099 -2.941 1.00 98.38 183 LEU A O 1
ATOM 1474 N N . ILE A 1 184 ? -4.842 11.892 -3.033 1.00 98.00 184 ILE A N 1
ATOM 1475 C CA . ILE A 1 184 ? -4.516 13.210 -2.483 1.00 98.00 184 ILE A CA 1
ATOM 1476 C C . ILE A 1 184 ? -3.814 14.028 -3.559 1.00 98.00 184 ILE A C 1
ATOM 1478 O O . ILE A 1 184 ? -2.899 13.541 -4.226 1.00 98.00 184 ILE A O 1
ATOM 1482 N N . GLU A 1 185 ? -4.243 15.274 -3.732 1.00 98.00 185 GLU A N 1
ATOM 1483 C CA . GLU A 1 185 ? -3.587 16.221 -4.630 1.00 98.00 185 GLU A CA 1
ATOM 1484 C C . GLU A 1 185 ? -2.290 16.715 -3.997 1.00 98.00 185 GLU A C 1
ATOM 1486 O O . GLU A 1 185 ? -2.293 17.173 -2.857 1.00 98.00 185 GLU A O 1
ATOM 1491 N N . ASN A 1 186 ? -1.189 16.610 -4.745 1.00 96.12 186 ASN A N 1
ATOM 1492 C CA . ASN A 1 186 ? 0.140 17.087 -4.352 1.00 96.12 186 ASN A CA 1
ATOM 1493 C C . ASN A 1 186 ? 0.542 16.682 -2.914 1.00 96.12 186 ASN A C 1
ATOM 1495 O O . ASN A 1 186 ? 0.826 17.556 -2.091 1.00 96.12 186 ASN A O 1
ATOM 1499 N N . PRO A 1 187 ? 0.549 15.374 -2.577 1.00 96.50 187 PRO A N 1
ATOM 1500 C CA . PRO A 1 187 ? 0.880 14.937 -1.229 1.00 96.50 187 PRO A CA 1
ATOM 1501 C C . PRO A 1 187 ? 2.350 15.228 -0.907 1.00 96.50 187 PRO A C 1
ATOM 1503 O O . PRO A 1 187 ? 3.229 15.074 -1.756 1.00 96.50 187 PRO A O 1
ATOM 1506 N N . SER A 1 188 ? 2.615 15.588 0.345 1.00 96.31 188 SER A N 1
ATOM 1507 C CA . SER A 1 188 ? 3.961 15.740 0.900 1.00 96.31 188 SER A CA 1
ATOM 1508 C C . SER A 1 188 ? 4.258 14.632 1.909 1.00 96.31 188 SER A C 1
ATOM 1510 O O . SER A 1 188 ? 3.372 14.235 2.669 1.00 96.31 188 SER A O 1
ATOM 1512 N N . PHE A 1 189 ? 5.511 14.188 1.962 1.00 95.25 189 PHE A N 1
ATOM 1513 C CA . PHE A 1 189 ? 5.992 13.149 2.874 1.00 95.25 189 PHE A CA 1
ATOM 1514 C C . PHE A 1 189 ? 7.247 13.641 3.603 1.00 95.25 189 PHE A C 1
ATOM 1516 O O . PHE A 1 189 ? 7.949 14.508 3.087 1.00 95.25 189 PHE A O 1
ATOM 1523 N N . ASP A 1 190 ? 7.537 13.079 4.779 1.00 91.31 190 ASP A N 1
ATOM 1524 C CA . ASP A 1 190 ? 8.753 13.419 5.536 1.00 91.31 190 ASP A CA 1
ATOM 1525 C C . ASP A 1 190 ? 10.042 13.007 4.792 1.00 91.31 190 ASP A C 1
ATOM 1527 O O . ASP A 1 190 ? 11.086 13.634 4.971 1.00 91.31 190 ASP A O 1
ATOM 1531 N N . SER A 1 191 ? 9.971 11.942 3.977 1.00 85.81 191 SER A N 1
ATOM 1532 C CA . SER A 1 191 ? 11.053 11.402 3.138 1.00 85.81 191 SER A CA 1
ATOM 1533 C C . SER A 1 191 ? 10.512 10.582 1.975 1.00 85.81 191 SER A C 1
ATOM 1535 O O . SER A 1 191 ? 9.549 9.822 2.246 1.00 85.81 191 SER A O 1
#

InterPro domains:
  IPR001241 DNA topoisomerase, type IIA [SM00433] (1-191)
  IPR013506 DNA topoisomerase, type IIA, subunit B, domain 2 [PF00204] (82-191)
  IPR014721 Small ribosomal subunit protein uS5 domain 2-type fold, subgroup [G3DSA:3.30.230.10] (104-191)
  IPR020568 Ribosomal protein uS5 domain 2-type superfamily [SSF54211] (72-191)
  IPR036890 Histidine kinase/HSP90-like ATPase superfamily [G3DSA:3.30.565.10] (1-92)
  IPR036890 Histidine kinase/HSP90-like ATPase superfamily [SSF55874] (5-80)
  IPR050634 DNA Topoisomerase II [PTHR10169] (1-191)

Sequence (191 aa):
EYKHSFKQTWMNNMMKTSDPKIKHFEGDDYTCVTFQPDLTKFKMEKLDKDIVALMTRRAYDLAGACKGVKVMLNGKKLPVNGFRSYVDLYVKDKLDETGLALKVIHELANERWDVCLTLSEKGFQQISFVNSIATTKGGRHVDYVVDQIVGKLIEVVKKKNKAGVSVKPFQVKNHIWVFINCLIENPSFDS

Foldseek 3Di:
DQQKDWDKDADDVRPDIDDIDIDGHDDDDDDDDDDDDPCVVVVDDDCDPVNVVVVVVLQLLCLAQPAPDFGDDPNHTDPGHYNVSSVCVVFVPDAPPVRHGWDKDWDPPDPFKTKIKTWDPAFAAEFEEEVSDTPRVDDPVNCVVLVVVLVVVQVVCCVVPVPDDRDDSRNVNTTIHMYIHGYDDPDDDPD